Protein AF-A0A662Y9J7-F1 (afdb_monomer_lite)

Radius of gyration: 30.82 Å; chains: 1; bounding box: 58×42×93 Å

pLDDT: mean 72.92, std 18.48, range [28.17, 97.44]

Sequence (222 aa):
MEGANFTPQQKAELLNRVRQQALQELTQNLQEKCFDKCLTRPNGKLDGKQQNCLALCINRYIDTMKVVSEAMVQRGPQVRRLNGVDLALYQQIHRRVKQNKQEILEKMAEPPITEQQVVATYKSLRAEVRQMSEKISELELETTEHDRVIQTLSELPKDRKAFRMVGGVLVERTVQEVLPAVTSNRDGIAQVLAQLNESIKQKEASADAWQQPFLHFATSSE

Structure (mmCIF, N/CA/C/O backbone):
data_AF-A0A662Y9J7-F1
#
_entry.id   AF-A0A662Y9J7-F1
#
loop_
_atom_site.group_PDB
_atom_site.id
_atom_site.type_symbol
_atom_site.label_atom_id
_atom_site.label_alt_id
_atom_site.label_comp_id
_atom_site.label_asym_id
_atom_site.label_entity_id
_atom_site.label_seq_id
_atom_site.pdbx_PDB_ins_code
_atom_site.Cartn_x
_atom_site.Cartn_y
_atom_site.Cartn_z
_atom_site.occupancy
_atom_site.B_iso_or_equiv
_atom_site.auth_seq_id
_atom_site.auth_comp_id
_atom_site.auth_asym_id
_atom_site.auth_atom_id
_atom_site.pdbx_PDB_model_num
ATOM 1 N N . MET A 1 1 ? -3.479 10.515 -52.099 1.00 35.72 1 MET A N 1
ATOM 2 C CA . MET A 1 1 ? -3.649 9.889 -50.773 1.00 35.72 1 MET A CA 1
ATOM 3 C C . MET A 1 1 ? -3.121 10.881 -49.754 1.00 35.72 1 MET A C 1
ATOM 5 O O . MET A 1 1 ? -1.918 11.108 -49.714 1.00 35.72 1 MET A O 1
ATOM 9 N N . GLU A 1 2 ? -4.030 11.580 -49.078 1.00 34.34 2 GLU A N 1
ATOM 10 C CA . GLU A 1 2 ? -3.725 12.653 -48.126 1.00 34.34 2 GLU A CA 1
ATOM 11 C C . GLU A 1 2 ? -2.938 12.114 -46.927 1.00 34.34 2 GLU A C 1
ATOM 13 O O . GLU A 1 2 ? -3.285 11.091 -46.339 1.00 34.34 2 GLU A O 1
ATOM 18 N N . GLY A 1 3 ? -1.833 12.786 -46.600 1.00 38.62 3 GLY A N 1
ATOM 19 C CA . GLY A 1 3 ? -0.996 12.448 -45.458 1.00 38.62 3 GLY A CA 1
ATOM 20 C C . GLY A 1 3 ? -1.744 12.728 -44.160 1.00 38.62 3 GLY A C 1
ATOM 21 O O . GLY A 1 3 ? -2.120 13.869 -43.900 1.00 38.62 3 GLY A O 1
ATOM 22 N N . ALA A 1 4 ? -1.945 11.689 -43.350 1.00 40.38 4 ALA A N 1
ATOM 23 C CA . ALA A 1 4 ? -2.534 11.808 -42.024 1.00 40.38 4 ALA A CA 1
ATOM 24 C C . ALA A 1 4 ? -1.694 12.770 -41.168 1.00 40.38 4 ALA A C 1
ATOM 26 O O . ALA A 1 4 ? -0.589 12.450 -40.724 1.00 40.38 4 ALA A O 1
ATOM 27 N N . ASN A 1 5 ? -2.208 13.981 -40.969 1.00 49.31 5 ASN A N 1
ATOM 28 C CA . ASN A 1 5 ? -1.564 15.003 -40.164 1.00 49.31 5 ASN A CA 1
ATOM 29 C C . ASN A 1 5 ? -2.059 14.833 -38.724 1.00 49.31 5 ASN A C 1
ATOM 31 O O . ASN A 1 5 ? -3.109 15.349 -38.352 1.00 49.31 5 ASN A O 1
ATOM 35 N N . PHE A 1 6 ? -1.339 14.032 -37.934 1.00 50.09 6 PHE A N 1
ATOM 36 C CA . PHE A 1 6 ? -1.662 13.833 -36.520 1.00 50.09 6 PHE A CA 1
ATOM 37 C C . PHE A 1 6 ? -1.673 15.173 -35.778 1.00 50.09 6 PHE A C 1
ATOM 39 O O . PHE A 1 6 ? -0.778 16.009 -35.971 1.00 50.09 6 PHE A O 1
ATOM 46 N N . THR A 1 7 ? -2.661 15.361 -34.903 1.00 69.69 7 THR A N 1
ATOM 47 C CA . THR A 1 7 ? -2.725 16.552 -34.050 1.00 69.69 7 THR A CA 1
ATOM 48 C C . THR A 1 7 ? -1.521 16.571 -33.097 1.00 69.69 7 THR A C 1
ATOM 50 O O . THR A 1 7 ? -0.960 15.514 -32.785 1.00 69.69 7 THR A O 1
ATOM 53 N N . PRO A 1 8 ? -1.099 17.747 -32.599 1.00 63.31 8 PRO A N 1
ATOM 54 C CA . PRO A 1 8 ? 0.004 17.841 -31.640 1.00 63.31 8 PRO A CA 1
ATOM 55 C C . PRO A 1 8 ? -0.178 16.934 -30.409 1.00 63.31 8 PRO A C 1
ATOM 57 O O . PRO A 1 8 ? 0.789 16.348 -29.933 1.00 63.31 8 PRO A O 1
ATOM 60 N N . GLN A 1 9 ? -1.421 16.745 -29.950 1.00 69.69 9 GLN A N 1
ATOM 61 C CA . GLN A 1 9 ? -1.755 15.845 -28.841 1.00 69.69 9 GLN A CA 1
ATOM 62 C C . GLN A 1 9 ? -1.614 14.361 -29.208 1.00 69.69 9 GLN A C 1
ATOM 64 O O . GLN A 1 9 ? -1.003 13.610 -28.455 1.00 69.69 9 GLN A O 1
ATOM 69 N N . GLN A 1 10 ? -2.097 13.938 -30.382 1.00 61.34 10 GLN A N 1
ATOM 70 C CA . GLN A 1 10 ? -1.947 12.549 -30.841 1.00 61.34 10 GLN A CA 1
ATOM 71 C C . GLN A 1 10 ? -0.480 12.179 -31.081 1.00 61.34 10 GLN A C 1
ATOM 73 O O . GLN A 1 10 ? -0.065 11.059 -30.790 1.00 61.34 10 GLN A O 1
ATOM 78 N N . LYS A 1 11 ? 0.325 13.131 -31.573 1.00 56.34 11 LYS A N 1
ATOM 79 C CA . LYS A 1 11 ? 1.778 12.959 -31.706 1.00 56.34 11 LYS A CA 1
ATOM 80 C C . LYS A 1 11 ? 2.440 12.782 -30.343 1.00 56.34 11 LYS A C 1
ATOM 82 O O . LYS A 1 11 ? 3.261 11.884 -30.205 1.00 56.34 11 LYS A O 1
ATOM 87 N N . ALA A 1 12 ? 2.067 13.590 -29.349 1.00 62.88 12 ALA A N 1
ATOM 88 C CA . ALA A 1 12 ? 2.611 13.488 -27.996 1.00 62.88 12 ALA A CA 1
ATOM 89 C C . ALA A 1 12 ? 2.258 12.149 -27.324 1.00 62.88 12 ALA A C 1
ATOM 91 O O . ALA A 1 12 ? 3.122 11.516 -26.723 1.00 62.88 12 ALA A O 1
ATOM 92 N N . GLU A 1 13 ? 1.019 11.676 -27.472 1.00 68.00 13 GLU A N 1
ATOM 93 C CA . GLU A 1 13 ? 0.598 10.384 -26.921 1.00 68.00 13 GLU A CA 1
ATOM 94 C C . GLU A 1 13 ? 1.296 9.205 -27.615 1.00 68.00 13 GLU A C 1
ATOM 96 O O . GLU A 1 13 ? 1.774 8.282 -26.953 1.00 68.00 13 GLU A O 1
ATOM 101 N N . LEU A 1 14 ? 1.418 9.252 -28.945 1.00 58.59 14 LEU A N 1
ATOM 102 C CA . LEU A 1 14 ? 2.132 8.233 -29.708 1.00 58.59 14 LEU A CA 1
ATOM 103 C C . LEU A 1 14 ? 3.625 8.217 -29.358 1.00 58.59 14 LEU A C 1
ATOM 105 O O . LEU A 1 14 ? 4.184 7.146 -29.136 1.00 58.59 14 LEU A O 1
ATOM 109 N N . LEU A 1 15 ? 4.259 9.387 -29.254 1.00 56.53 15 LEU A N 1
ATOM 110 C CA . LEU A 1 15 ? 5.651 9.516 -28.820 1.00 56.53 15 LEU A CA 1
ATOM 111 C C . LEU A 1 15 ? 5.851 8.912 -27.431 1.00 56.53 15 LEU A C 1
ATOM 113 O O . LEU A 1 15 ? 6.762 8.107 -27.258 1.00 56.53 15 LEU A O 1
ATOM 117 N N . ASN A 1 16 ? 4.960 9.209 -26.482 1.00 69.12 16 ASN A N 1
ATOM 118 C CA . ASN A 1 16 ? 4.997 8.608 -25.151 1.00 69.12 16 ASN A CA 1
ATOM 119 C C . ASN A 1 16 ? 4.831 7.085 -25.200 1.00 69.12 16 ASN A C 1
ATOM 121 O O . ASN A 1 16 ? 5.592 6.373 -24.551 1.00 69.12 16 ASN A O 1
ATOM 125 N N . ARG A 1 17 ? 3.898 6.566 -26.008 1.00 66.06 17 ARG A N 1
ATOM 126 C CA . ARG A 1 17 ? 3.675 5.121 -26.144 1.00 66.06 17 ARG A CA 1
ATOM 127 C C . ARG A 1 17 ? 4.895 4.407 -26.718 1.00 66.06 17 ARG A C 1
ATOM 129 O O . ARG A 1 17 ? 5.299 3.372 -26.192 1.00 66.06 17 ARG A O 1
ATOM 136 N N . VAL A 1 18 ? 5.507 4.952 -27.769 1.00 56.62 18 VAL A N 1
ATOM 137 C CA . VAL A 1 18 ? 6.673 4.300 -28.374 1.00 56.62 18 VAL A CA 1
ATOM 138 C C . VAL A 1 18 ? 7.941 4.506 -27.536 1.00 56.62 18 VAL A C 1
ATOM 140 O O . VAL A 1 18 ? 8.778 3.609 -27.478 1.00 56.62 18 VAL A O 1
ATOM 143 N N . ARG A 1 19 ? 8.076 5.631 -26.825 1.00 58.38 19 ARG A N 1
ATOM 144 C CA . ARG A 1 19 ? 9.106 5.818 -25.789 1.00 58.38 19 ARG A CA 1
ATOM 145 C C . ARG A 1 19 ? 8.982 4.756 -24.700 1.00 58.38 19 ARG A C 1
ATOM 147 O O . ARG A 1 19 ? 9.974 4.139 -24.329 1.00 58.38 19 ARG A O 1
ATOM 154 N N . GLN A 1 20 ? 7.765 4.517 -24.218 1.00 65.31 20 GLN A N 1
ATOM 155 C CA . GLN A 1 20 ? 7.495 3.523 -23.185 1.00 65.31 20 GLN A CA 1
ATOM 156 C C . GLN A 1 20 ? 7.814 2.101 -23.669 1.00 65.31 20 GLN A C 1
ATOM 158 O O . GLN A 1 20 ? 8.424 1.337 -22.927 1.00 65.31 20 GLN A O 1
ATOM 163 N N . GLN A 1 21 ? 7.501 1.777 -24.928 1.00 63.59 21 GLN A N 1
ATOM 164 C CA . GLN A 1 21 ? 7.896 0.508 -25.553 1.00 63.59 21 GLN A CA 1
ATOM 165 C C . GLN A 1 21 ? 9.420 0.358 -25.685 1.00 63.59 21 GLN A C 1
ATOM 167 O O . GLN A 1 21 ? 9.960 -0.689 -25.346 1.00 63.59 21 GLN A O 1
ATOM 172 N N . ALA A 1 22 ? 10.130 1.401 -26.128 1.00 60.25 22 ALA A N 1
ATOM 173 C CA . ALA A 1 22 ? 11.587 1.363 -26.273 1.00 60.25 22 ALA A CA 1
ATOM 174 C C . ALA A 1 22 ? 12.301 1.222 -24.919 1.00 60.25 22 ALA A C 1
ATOM 176 O O . ALA A 1 22 ? 13.270 0.474 -24.798 1.00 60.25 22 ALA A O 1
ATOM 177 N N . LEU A 1 23 ? 11.799 1.907 -23.887 1.00 56.03 23 LEU A N 1
ATOM 178 C CA . LEU A 1 23 ? 12.311 1.772 -22.527 1.00 56.03 23 LEU A CA 1
ATOM 179 C C . LEU A 1 23 ? 12.073 0.354 -21.995 1.00 56.03 23 LEU A C 1
ATOM 181 O O . LEU A 1 23 ? 12.975 -0.229 -21.405 1.00 56.03 23 LEU A O 1
ATOM 185 N N . GLN A 1 24 ? 10.903 -0.226 -22.272 1.00 66.12 24 GLN A N 1
ATOM 186 C CA . GLN A 1 24 ? 10.576 -1.601 -21.901 1.00 66.12 24 GLN A CA 1
ATOM 187 C C . GLN A 1 24 ? 11.524 -2.623 -22.559 1.00 66.12 24 GLN A C 1
ATOM 189 O O . GLN A 1 24 ? 12.017 -3.523 -21.881 1.00 66.12 24 GLN A O 1
ATOM 194 N N . GLU A 1 25 ? 11.840 -2.458 -23.845 1.00 68.25 25 GLU A N 1
ATOM 195 C CA . GLU A 1 25 ? 12.756 -3.340 -24.585 1.00 68.25 25 GLU A CA 1
ATOM 196 C C . GLU A 1 25 ? 14.223 -3.173 -24.145 1.00 68.25 25 GLU A C 1
ATOM 198 O O . GLU A 1 25 ? 14.966 -4.151 -24.017 1.00 68.25 25 GLU A O 1
ATOM 203 N N . LEU A 1 26 ? 14.652 -1.941 -23.846 1.00 65.19 26 LEU A N 1
ATOM 204 C CA . LEU A 1 26 ? 15.976 -1.669 -23.280 1.00 65.19 26 LEU A CA 1
ATOM 205 C C . LEU A 1 26 ? 16.126 -2.315 -21.899 1.00 65.19 26 LEU A C 1
ATOM 207 O O . LEU A 1 26 ? 17.138 -2.958 -21.620 1.00 65.19 26 LEU A O 1
ATOM 211 N N . THR A 1 27 ? 15.110 -2.169 -21.050 1.00 63.09 27 THR A N 1
ATOM 212 C CA . THR A 1 27 ? 15.055 -2.792 -19.729 1.00 63.09 27 THR A CA 1
ATOM 213 C C . THR A 1 27 ? 15.183 -4.311 -19.839 1.00 63.09 27 THR A C 1
ATOM 215 O O . THR A 1 27 ? 16.015 -4.888 -19.141 1.00 63.09 27 THR A O 1
ATOM 218 N N . GLN A 1 28 ? 14.470 -4.937 -20.780 1.00 66.38 28 GLN A N 1
ATOM 219 C CA . GLN A 1 28 ? 14.547 -6.380 -21.018 1.00 66.38 28 GLN A CA 1
ATOM 220 C C . GLN A 1 28 ? 15.951 -6.837 -21.460 1.00 66.38 28 GLN A C 1
ATOM 222 O O . GLN A 1 28 ? 16.474 -7.827 -20.951 1.00 66.38 28 GLN A O 1
ATOM 227 N N . ASN A 1 29 ? 16.607 -6.092 -22.353 1.00 63.94 29 ASN A N 1
ATOM 228 C CA . ASN A 1 29 ? 17.952 -6.433 -22.827 1.00 63.94 29 ASN A CA 1
ATOM 229 C C . ASN A 1 29 ? 19.047 -6.235 -21.765 1.00 63.94 29 ASN A C 1
ATOM 231 O O . ASN A 1 29 ? 20.011 -7.003 -21.693 1.00 63.94 29 ASN A O 1
ATOM 235 N N . LEU A 1 30 ? 18.925 -5.181 -20.954 1.00 66.56 30 LEU A N 1
ATOM 236 C CA . LEU A 1 30 ? 19.827 -4.930 -19.832 1.00 66.56 30 LEU A CA 1
ATOM 237 C C . LEU A 1 30 ? 19.680 -6.015 -18.769 1.00 66.56 30 LEU A C 1
ATOM 239 O O . LEU A 1 30 ? 20.677 -6.464 -18.205 1.00 66.56 30 LEU A O 1
ATOM 243 N N . GLN A 1 31 ? 18.454 -6.476 -18.541 1.00 63.06 31 GLN A N 1
ATOM 244 C CA . GLN A 1 31 ? 18.185 -7.613 -17.671 1.00 63.06 31 GLN A CA 1
ATOM 245 C C . GLN A 1 31 ? 18.862 -8.872 -18.203 1.00 63.06 31 GLN A C 1
ATOM 247 O O . GLN A 1 31 ? 19.647 -9.471 -17.474 1.00 63.06 31 GLN A O 1
ATOM 252 N N . GLU A 1 32 ? 18.702 -9.190 -19.488 1.00 60.00 32 GLU A N 1
ATOM 253 C CA . GLU A 1 32 ? 19.328 -10.376 -20.079 1.00 60.00 32 GLU A CA 1
ATOM 254 C C . GLU A 1 32 ? 20.852 -10.376 -19.991 1.00 60.00 32 GLU A C 1
ATOM 256 O O . GLU A 1 32 ? 21.469 -11.377 -19.631 1.00 60.00 32 GLU A O 1
ATOM 261 N N . LYS A 1 33 ? 21.491 -9.255 -20.322 1.00 67.06 33 LYS A N 1
ATOM 262 C CA . LYS A 1 33 ? 22.946 -9.256 -20.507 1.00 67.06 33 LYS A CA 1
ATOM 263 C C . LYS A 1 33 ? 23.731 -8.857 -19.271 1.00 67.06 33 LYS A C 1
ATOM 265 O O . LYS A 1 33 ? 24.923 -9.178 -19.209 1.00 67.06 33 LYS A O 1
ATOM 270 N N . CYS A 1 34 ? 23.110 -8.148 -18.328 1.00 68.00 34 CYS A N 1
ATOM 271 C CA . CYS A 1 34 ? 23.801 -7.624 -17.156 1.00 68.00 34 CYS A CA 1
ATOM 272 C C . CYS A 1 34 ? 23.437 -8.304 -15.853 1.00 68.00 34 CYS A C 1
ATOM 274 O O . CYS A 1 34 ? 24.313 -8.419 -14.999 1.00 68.00 34 CYS A O 1
ATOM 276 N N . PHE A 1 35 ? 22.212 -8.798 -15.694 1.00 72.50 35 PHE A N 1
ATOM 277 C CA . PHE A 1 35 ? 21.829 -9.418 -14.432 1.00 72.50 35 PHE A CA 1
ATOM 278 C C . PHE A 1 35 ? 22.461 -10.799 -14.282 1.00 72.50 35 PHE A C 1
ATOM 280 O O . PHE A 1 35 ? 23.083 -11.042 -13.253 1.00 72.50 35 PHE A O 1
ATOM 287 N N . ASP A 1 36 ? 22.455 -11.621 -15.333 1.00 65.12 36 ASP A N 1
ATOM 288 C CA . ASP A 1 36 ? 23.146 -12.922 -15.354 1.00 65.12 36 ASP A CA 1
ATOM 289 C C . ASP A 1 36 ? 24.644 -12.799 -15.007 1.00 65.12 36 ASP A C 1
ATOM 291 O O . ASP A 1 36 ? 25.203 -13.535 -14.197 1.00 65.12 36 ASP A O 1
ATOM 295 N N . LYS A 1 37 ? 25.302 -11.767 -15.546 1.00 71.81 37 LYS A N 1
ATOM 296 C CA . LYS A 1 37 ? 26.739 -11.546 -15.322 1.00 71.81 37 LYS A CA 1
ATOM 297 C C . LYS A 1 37 ? 27.077 -11.021 -13.932 1.00 71.81 37 LYS A C 1
ATOM 299 O O . LYS A 1 37 ? 28.214 -11.188 -13.493 1.00 71.81 37 LYS A O 1
ATOM 304 N N . CYS A 1 38 ? 26.144 -10.337 -13.276 1.00 73.44 38 CYS A N 1
ATOM 305 C CA . CYS A 1 38 ? 26.432 -9.570 -12.066 1.00 73.44 38 CYS A CA 1
ATOM 306 C C . CYS A 1 38 ? 25.756 -10.101 -10.805 1.00 73.44 38 CYS A C 1
ATOM 308 O O . CYS A 1 38 ? 26.237 -9.820 -9.705 1.00 73.44 38 CYS A O 1
ATOM 310 N N . LEU A 1 39 ? 24.681 -10.878 -10.934 1.00 72.25 39 LEU A N 1
ATOM 311 C CA . LEU A 1 39 ? 23.923 -11.432 -9.817 1.00 72.25 39 LEU A CA 1
ATOM 312 C C . LEU A 1 39 ? 24.150 -12.936 -9.712 1.00 72.25 39 LEU A C 1
ATOM 314 O O . LEU A 1 39 ? 23.317 -13.747 -10.084 1.00 72.25 39 LEU A O 1
ATOM 318 N N . THR A 1 40 ? 25.290 -13.305 -9.132 1.00 65.44 40 THR A N 1
ATOM 319 C CA . THR A 1 40 ? 25.689 -14.707 -8.935 1.00 65.44 40 THR A CA 1
ATOM 320 C C . THR A 1 40 ? 25.023 -15.392 -7.733 1.00 65.44 40 THR A C 1
ATOM 322 O O . THR A 1 40 ? 25.247 -16.581 -7.519 1.00 65.44 40 THR A O 1
ATOM 325 N N . ARG A 1 41 ? 24.246 -14.667 -6.905 1.00 58.28 41 ARG A N 1
ATOM 326 C CA . ARG A 1 41 ? 23.548 -15.205 -5.717 1.00 58.28 41 ARG A CA 1
ATOM 327 C C . ARG A 1 41 ? 22.199 -14.503 -5.477 1.00 58.28 41 ARG A C 1
ATOM 329 O O . ARG A 1 41 ? 22.198 -13.273 -5.389 1.00 58.28 41 ARG A O 1
ATOM 336 N N . PRO A 1 42 ? 21.091 -15.241 -5.264 1.00 54.84 42 PRO A N 1
ATOM 337 C CA . PRO A 1 42 ? 19.734 -14.698 -5.152 1.00 54.84 42 PRO A CA 1
ATOM 338 C C . PRO A 1 42 ? 19.342 -14.335 -3.708 1.00 54.84 42 PRO A C 1
ATOM 340 O O . PRO A 1 42 ? 18.202 -14.528 -3.294 1.00 54.84 42 PRO A O 1
ATOM 343 N N . ASN A 1 43 ? 20.268 -13.818 -2.894 1.00 52.56 43 ASN A N 1
ATOM 344 C CA . ASN A 1 43 ? 19.866 -13.278 -1.595 1.00 52.56 43 ASN A CA 1
ATOM 345 C C . ASN A 1 43 ? 19.135 -11.957 -1.848 1.00 52.56 43 ASN A C 1
ATOM 347 O O . ASN A 1 43 ? 19.665 -11.098 -2.544 1.00 52.56 43 ASN A O 1
ATOM 351 N N . GLY A 1 44 ? 17.932 -11.788 -1.288 1.00 56.09 44 GLY A N 1
ATOM 352 C CA . GLY A 1 44 ? 16.989 -10.687 -1.561 1.00 56.09 44 GLY A CA 1
ATOM 353 C C . GLY A 1 44 ? 17.466 -9.247 -1.285 1.00 56.09 44 GLY A C 1
ATOM 354 O O . GLY A 1 44 ? 16.642 -8.338 -1.191 1.00 56.09 44 GLY A O 1
ATOM 355 N N . LYS A 1 45 ? 18.775 -9.009 -1.146 1.00 56.22 45 LYS A N 1
ATOM 356 C CA . LYS A 1 45 ? 19.422 -7.696 -1.102 1.00 56.22 45 LYS A CA 1
ATOM 357 C C . LYS A 1 45 ? 20.647 -7.689 -2.018 1.00 56.22 45 LYS A C 1
ATOM 359 O O . LYS A 1 45 ? 21.569 -8.470 -1.816 1.00 56.22 45 LYS A O 1
ATOM 364 N N . LEU A 1 46 ? 20.667 -6.742 -2.955 1.00 60.66 46 LEU A N 1
ATOM 365 C CA . LEU A 1 46 ? 21.837 -6.424 -3.772 1.00 60.66 46 LEU A CA 1
ATOM 366 C C . LEU A 1 46 ? 22.971 -5.908 -2.880 1.00 60.66 46 LEU A C 1
ATOM 368 O O . LEU A 1 46 ? 22.838 -4.830 -2.290 1.00 60.66 46 LEU A O 1
ATOM 372 N N . ASP A 1 47 ? 24.073 -6.647 -2.792 1.00 68.25 47 ASP A N 1
ATOM 373 C CA . ASP A 1 47 ? 25.271 -6.187 -2.091 1.00 68.25 47 ASP A CA 1
ATOM 374 C C . ASP A 1 47 ? 26.052 -5.142 -2.914 1.00 68.25 47 ASP A C 1
ATOM 376 O O . ASP A 1 47 ? 25.804 -4.928 -4.103 1.00 68.25 47 ASP A O 1
ATOM 380 N N . GLY A 1 48 ? 27.007 -4.451 -2.286 1.00 68.75 48 GLY A N 1
ATOM 381 C CA . GLY A 1 48 ? 27.755 -3.377 -2.952 1.00 68.75 48 GLY A CA 1
ATOM 382 C C . GLY A 1 48 ? 28.564 -3.832 -4.177 1.00 68.75 48 GLY A C 1
ATOM 383 O O . GLY A 1 48 ? 28.785 -3.038 -5.091 1.00 68.75 48 GLY A O 1
ATOM 384 N N . LYS A 1 49 ? 28.979 -5.104 -4.245 1.00 75.12 49 LYS A N 1
ATOM 385 C CA . LYS A 1 49 ? 29.707 -5.649 -5.402 1.00 75.12 49 LYS A CA 1
ATOM 386 C C . LYS A 1 49 ? 28.751 -5.932 -6.559 1.00 75.12 49 LYS A C 1
ATOM 388 O O . LYS A 1 49 ? 29.081 -5.622 -7.702 1.00 75.12 49 LYS A O 1
ATOM 393 N N . GLN A 1 50 ? 27.563 -6.449 -6.257 1.00 71.25 50 GLN A N 1
ATOM 394 C CA . GLN A 1 50 ? 26.490 -6.677 -7.225 1.00 71.25 50 GLN A CA 1
ATOM 395 C C . GLN A 1 50 ? 25.981 -5.361 -7.828 1.00 71.25 50 GLN A C 1
ATOM 397 O O . GLN A 1 50 ? 25.866 -5.250 -9.048 1.00 71.25 50 GLN A O 1
ATOM 402 N N . GLN A 1 51 ? 25.764 -4.337 -6.994 1.00 69.69 51 GLN A N 1
ATOM 403 C CA . GLN A 1 51 ? 25.360 -2.999 -7.448 1.00 69.69 51 GLN A CA 1
ATOM 404 C C . GLN A 1 51 ? 26.397 -2.389 -8.401 1.00 69.69 51 GLN A C 1
ATOM 406 O O . GLN A 1 51 ? 26.042 -1.921 -9.480 1.00 69.69 51 GLN A O 1
ATOM 411 N N . ASN A 1 52 ? 27.683 -2.457 -8.044 1.00 69.31 52 ASN A N 1
ATOM 412 C CA . ASN A 1 52 ? 28.759 -1.908 -8.869 1.00 69.31 52 ASN A CA 1
ATOM 413 C C . ASN A 1 52 ? 28.970 -2.688 -10.182 1.00 69.31 52 ASN A C 1
ATOM 415 O O . ASN A 1 52 ? 29.283 -2.102 -11.215 1.00 69.31 52 ASN A O 1
ATOM 419 N N . CYS A 1 53 ? 28.786 -4.011 -10.174 1.00 71.69 53 CYS A N 1
ATOM 420 C CA . CYS A 1 53 ? 28.852 -4.802 -11.403 1.00 71.69 53 CYS A CA 1
ATOM 421 C C . CYS A 1 53 ? 27.712 -4.440 -12.360 1.00 71.69 53 CYS A C 1
ATOM 423 O O . CYS A 1 53 ? 27.965 -4.197 -13.543 1.00 71.69 53 CYS A O 1
ATOM 425 N N . LEU A 1 54 ? 26.473 -4.377 -11.852 1.00 71.56 54 LEU A N 1
ATOM 426 C CA . LEU A 1 54 ? 25.306 -4.002 -12.651 1.00 71.56 54 LEU A CA 1
ATOM 427 C C . LEU A 1 54 ? 25.507 -2.631 -13.288 1.00 71.56 54 LEU A C 1
ATOM 429 O O . LEU A 1 54 ? 25.291 -2.486 -14.489 1.00 71.56 54 LEU A O 1
ATOM 433 N N . ALA A 1 55 ? 26.009 -1.677 -12.507 1.00 62.25 55 ALA A N 1
ATOM 434 C CA . ALA A 1 55 ? 26.338 -0.346 -12.980 1.00 62.25 55 ALA A CA 1
ATOM 435 C C . ALA A 1 55 ? 27.290 -0.365 -14.186 1.00 62.25 55 ALA A C 1
ATOM 437 O O . ALA A 1 55 ? 26.991 0.113 -15.283 1.00 62.25 55 ALA A O 1
ATOM 438 N N . LEU A 1 56 ? 28.444 -1.012 -14.026 1.00 65.75 56 LEU A N 1
ATOM 439 C CA . LEU A 1 56 ? 29.452 -1.104 -15.082 1.00 65.75 56 LEU A CA 1
ATOM 440 C C . LEU A 1 56 ? 28.950 -1.871 -16.312 1.00 65.75 56 LEU A C 1
ATOM 442 O O . LEU A 1 56 ? 29.309 -1.535 -17.443 1.00 65.75 56 LEU A O 1
ATOM 446 N N . CYS A 1 57 ? 28.114 -2.889 -16.117 1.00 69.44 57 CYS A N 1
ATOM 447 C CA . CYS A 1 57 ? 27.555 -3.644 -17.226 1.00 69.44 57 CYS A CA 1
ATOM 448 C C . CYS A 1 57 ? 26.522 -2.840 -18.020 1.00 69.44 57 CYS A C 1
ATOM 450 O O . CYS A 1 57 ? 26.595 -2.837 -19.251 1.00 69.44 57 CYS A O 1
ATOM 452 N N . ILE A 1 58 ? 25.598 -2.150 -17.343 1.00 70.62 58 ILE A N 1
ATOM 453 C CA . ILE A 1 58 ? 24.563 -1.336 -17.991 1.00 70.62 58 ILE A CA 1
ATOM 454 C C . ILE A 1 58 ? 25.221 -0.245 -18.838 1.00 70.62 58 ILE A C 1
ATOM 456 O O . ILE A 1 58 ? 24.899 -0.111 -20.020 1.00 70.62 58 ILE A O 1
ATOM 460 N N . ASN A 1 59 ? 26.219 0.445 -18.278 1.00 59.50 59 ASN A N 1
ATOM 461 C CA . ASN A 1 59 ? 26.993 1.449 -19.007 1.00 59.50 59 ASN A CA 1
ATOM 462 C C . ASN A 1 59 ? 27.677 0.847 -20.249 1.00 59.50 59 ASN A C 1
ATOM 464 O O . ASN A 1 59 ? 27.494 1.340 -21.362 1.00 59.50 59 ASN A O 1
ATOM 468 N N . ARG A 1 60 ? 28.362 -0.298 -20.106 1.00 65.75 60 ARG A N 1
ATOM 469 C CA . ARG A 1 60 ? 29.029 -0.962 -21.240 1.00 65.75 60 ARG A CA 1
ATOM 470 C C . ARG A 1 60 ? 28.052 -1.462 -22.307 1.00 65.75 60 ARG A C 1
ATOM 472 O O . ARG A 1 60 ? 28.396 -1.483 -23.491 1.00 65.75 60 ARG A O 1
ATOM 479 N N . TYR A 1 61 ? 26.853 -1.886 -21.917 1.00 69.88 61 TYR A N 1
ATOM 480 C CA . TYR A 1 61 ? 25.818 -2.314 -22.853 1.00 69.88 61 TYR A CA 1
ATOM 481 C C . TYR A 1 61 ? 25.302 -1.138 -23.686 1.00 69.88 61 TYR A C 1
ATOM 483 O O . TYR A 1 61 ? 25.257 -1.241 -24.912 1.00 69.88 61 TYR A O 1
ATOM 491 N N . ILE A 1 62 ? 24.979 -0.014 -23.041 1.00 64.62 62 ILE A N 1
ATOM 492 C CA . ILE A 1 62 ? 24.515 1.202 -23.721 1.00 64.62 62 ILE A CA 1
ATOM 493 C C . ILE A 1 62 ? 25.589 1.710 -24.696 1.00 64.62 62 ILE A C 1
ATOM 495 O O . ILE A 1 62 ? 25.278 1.984 -25.858 1.00 64.62 62 ILE A O 1
ATOM 499 N N . ASP A 1 63 ? 26.857 1.732 -24.277 1.00 61.84 63 ASP A N 1
ATOM 500 C CA . ASP A 1 63 ? 27.981 2.123 -25.136 1.00 61.84 63 ASP A CA 1
ATOM 501 C C . ASP A 1 63 ? 28.146 1.187 -26.339 1.00 61.84 63 ASP A C 1
ATOM 503 O O . ASP A 1 63 ? 28.342 1.631 -27.473 1.00 61.84 63 ASP A O 1
ATOM 507 N N . THR A 1 64 ? 28.011 -0.122 -26.121 1.00 65.69 64 THR A N 1
ATOM 508 C CA . THR A 1 64 ? 28.096 -1.108 -27.205 1.00 65.69 64 THR A CA 1
ATOM 509 C C . THR A 1 64 ? 26.942 -0.939 -28.189 1.00 65.69 64 THR A C 1
ATOM 511 O O . THR A 1 64 ? 27.161 -0.952 -29.399 1.00 65.69 64 THR A O 1
ATOM 514 N N . MET A 1 65 ? 25.719 -0.730 -27.698 1.00 62.97 65 MET A N 1
ATOM 515 C CA . MET A 1 65 ? 24.546 -0.492 -28.543 1.00 62.97 65 MET A CA 1
ATOM 516 C C . MET A 1 65 ? 24.687 0.787 -29.366 1.00 62.97 65 MET A C 1
ATOM 518 O O . MET A 1 65 ? 24.320 0.798 -30.541 1.00 62.97 65 MET A O 1
ATOM 522 N N . LYS A 1 66 ? 25.284 1.836 -28.794 1.00 62.50 66 LYS A N 1
ATOM 523 C CA . LYS A 1 66 ? 25.620 3.065 -29.516 1.00 62.50 66 LYS A CA 1
ATOM 524 C C . LYS A 1 66 ? 26.595 2.791 -30.665 1.00 62.50 66 LYS A C 1
ATOM 526 O O . LYS A 1 66 ? 26.289 3.128 -31.807 1.00 62.50 66 LYS A O 1
ATOM 531 N N . VAL A 1 67 ? 27.708 2.108 -30.394 1.00 69.75 67 VAL A N 1
ATOM 532 C CA . VAL A 1 67 ? 28.723 1.779 -31.412 1.00 69.75 67 VAL A CA 1
ATOM 533 C C . VAL A 1 67 ? 28.155 0.867 -32.506 1.00 69.75 67 VAL A C 1
ATOM 535 O O . VAL A 1 67 ? 28.395 1.090 -33.693 1.00 69.75 67 VAL A O 1
ATOM 538 N N . VAL A 1 68 ? 27.367 -0.147 -32.137 1.00 64.50 68 VAL A N 1
ATOM 539 C CA . VAL A 1 68 ? 26.716 -1.051 -33.099 1.00 64.50 68 VAL A CA 1
ATOM 540 C C . VAL A 1 68 ? 25.701 -0.291 -33.951 1.00 64.50 68 VAL A C 1
ATOM 542 O O . VAL A 1 68 ? 25.706 -0.448 -35.172 1.00 64.50 68 VAL A O 1
ATOM 545 N N . SER A 1 69 ? 24.881 0.570 -33.346 1.00 58.78 69 SER A N 1
ATOM 546 C CA . SER A 1 69 ? 23.920 1.414 -34.063 1.00 58.78 69 SER A CA 1
ATOM 547 C C . SER A 1 69 ? 24.624 2.330 -35.072 1.00 58.78 69 SER A C 1
ATOM 549 O O . SER A 1 69 ? 24.244 2.382 -36.244 1.00 58.78 69 SER A O 1
ATOM 551 N N . GLU A 1 70 ? 25.722 2.975 -34.672 1.00 62.66 70 GLU A N 1
ATOM 552 C CA . GLU A 1 70 ? 26.559 3.791 -35.558 1.00 62.66 70 GLU A CA 1
ATOM 553 C C . GLU A 1 70 ? 27.164 2.961 -36.709 1.00 62.66 70 GLU A C 1
ATOM 555 O O . GLU A 1 70 ? 27.091 3.366 -37.874 1.00 62.66 70 GLU A O 1
ATOM 560 N N . ALA A 1 71 ? 27.677 1.761 -36.426 1.00 62.94 71 ALA A N 1
ATOM 561 C CA . ALA A 1 71 ? 28.265 0.872 -37.428 1.00 62.94 71 ALA A CA 1
ATOM 562 C C . ALA A 1 71 ? 27.230 0.298 -38.418 1.00 62.94 71 ALA A C 1
ATOM 564 O O . ALA A 1 71 ? 27.508 0.187 -39.617 1.00 62.94 71 ALA A O 1
ATOM 565 N N . MET A 1 72 ? 26.023 -0.048 -37.957 1.00 58.28 72 MET A N 1
ATOM 566 C CA . MET A 1 72 ? 24.934 -0.540 -38.815 1.00 58.28 72 MET A CA 1
ATOM 567 C C . MET A 1 72 ? 24.485 0.527 -39.816 1.00 58.28 72 MET A C 1
ATOM 569 O O . MET A 1 72 ? 24.235 0.234 -40.986 1.00 58.28 72 MET A O 1
ATOM 573 N N . VAL A 1 73 ? 24.456 1.785 -39.381 1.00 63.50 73 VAL A N 1
ATOM 574 C CA . VAL A 1 73 ? 24.143 2.936 -40.233 1.00 63.50 73 VAL A CA 1
ATOM 575 C C . VAL A 1 73 ? 25.217 3.142 -41.291 1.00 63.50 73 VAL A C 1
ATOM 577 O O . VAL A 1 73 ? 24.893 3.375 -42.456 1.00 63.50 73 VAL A O 1
ATOM 580 N N . GLN A 1 74 ? 26.486 3.060 -40.893 1.00 63.97 74 GLN A N 1
ATOM 581 C CA . GLN A 1 74 ? 27.620 3.254 -41.795 1.00 63.97 74 GLN A CA 1
ATOM 582 C C . GLN A 1 74 ? 27.762 2.121 -42.827 1.00 63.97 74 GLN A C 1
ATOM 584 O O . GLN A 1 74 ? 28.249 2.370 -43.926 1.00 63.97 74 GLN A O 1
ATOM 589 N N . ARG A 1 75 ? 27.290 0.900 -42.525 1.00 58.88 75 ARG A N 1
ATOM 590 C CA . ARG A 1 75 ? 27.307 -0.265 -43.438 1.00 58.88 75 ARG A CA 1
ATOM 591 C C . ARG A 1 75 ? 26.170 -0.295 -44.469 1.00 58.88 75 ARG A C 1
ATOM 593 O O . ARG A 1 75 ? 26.298 -0.966 -45.494 1.00 58.88 75 ARG A O 1
ATOM 600 N N . GLY A 1 76 ? 25.079 0.443 -44.249 1.00 56.75 76 GLY A N 1
ATOM 601 C CA . GLY A 1 76 ? 23.923 0.505 -45.160 1.00 56.75 76 GLY A CA 1
ATOM 602 C C . GLY A 1 76 ? 24.236 0.843 -46.637 1.00 56.75 76 GLY A C 1
ATOM 603 O O . GLY A 1 76 ? 23.650 0.226 -47.530 1.00 56.75 76 GLY A O 1
ATOM 604 N N . PRO A 1 77 ? 25.176 1.759 -46.946 1.00 55.28 77 PRO A N 1
ATOM 605 C CA . PRO A 1 77 ? 25.599 2.056 -48.317 1.00 55.28 77 PRO A CA 1
ATOM 606 C C . PRO A 1 77 ? 26.362 0.916 -49.011 1.00 55.28 77 PRO A C 1
ATOM 608 O O . PRO A 1 77 ? 26.379 0.864 -50.238 1.00 55.28 77 PRO A O 1
ATOM 611 N N . GLN A 1 78 ? 26.990 0.004 -48.260 1.00 52.88 78 GLN A N 1
ATOM 612 C CA . GLN A 1 78 ? 27.889 -1.027 -48.7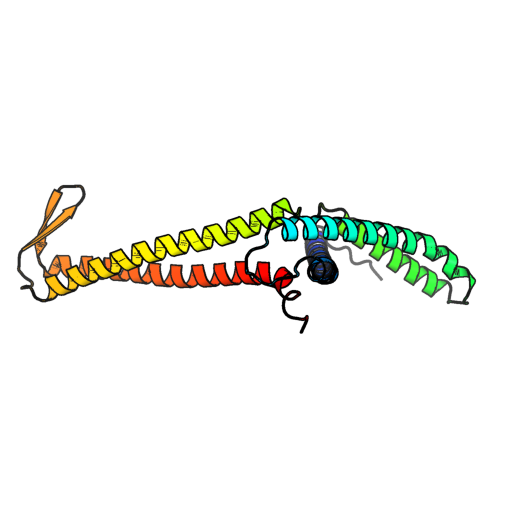96 1.00 52.88 78 GLN A CA 1
ATOM 613 C C . GLN A 1 78 ? 27.128 -2.279 -49.268 1.00 52.88 78 GLN A C 1
ATOM 615 O O . GLN A 1 78 ? 27.502 -2.892 -50.266 1.00 52.88 78 GLN A O 1
ATOM 620 N N . VAL A 1 79 ? 25.983 -2.576 -48.639 1.00 50.41 79 VAL A N 1
ATOM 621 C CA . VAL A 1 79 ? 25.047 -3.651 -49.035 1.00 50.41 79 VAL A CA 1
ATOM 622 C C . VAL A 1 79 ? 24.333 -3.345 -50.371 1.00 50.41 79 VAL A C 1
ATOM 624 O O . VAL A 1 79 ? 23.846 -4.258 -51.032 1.00 50.41 79 VAL A O 1
ATOM 627 N N . ARG A 1 80 ? 24.338 -2.082 -50.841 1.00 49.84 80 ARG A N 1
ATOM 628 C CA . ARG A 1 80 ? 23.732 -1.648 -52.124 1.00 49.84 80 ARG A CA 1
ATOM 629 C C . ARG A 1 80 ? 24.345 -2.270 -53.380 1.00 49.84 80 ARG A C 1
ATOM 631 O O . ARG A 1 80 ? 23.722 -2.195 -54.431 1.00 49.84 80 ARG A O 1
ATOM 638 N N . ARG A 1 81 ? 25.572 -2.799 -53.320 1.00 51.09 81 ARG A N 1
ATOM 639 C CA . ARG A 1 81 ? 26.308 -3.197 -54.534 1.00 51.09 81 ARG A CA 1
ATOM 640 C C . ARG A 1 81 ? 26.084 -4.639 -54.989 1.00 51.09 81 ARG A C 1
ATOM 642 O O . ARG A 1 81 ? 26.511 -4.952 -56.092 1.00 51.09 81 ARG A O 1
ATOM 649 N N . LEU A 1 82 ? 25.471 -5.509 -54.180 1.00 51.06 82 LEU A N 1
ATOM 650 C CA . LEU A 1 82 ? 25.554 -6.956 -54.428 1.00 51.06 82 LEU A CA 1
ATOM 651 C C . LEU A 1 82 ? 24.287 -7.644 -54.932 1.00 51.06 82 LEU A C 1
ATOM 653 O O . LEU A 1 82 ? 24.421 -8.734 -55.463 1.00 51.06 82 LEU A O 1
ATOM 657 N N . ASN A 1 83 ? 23.092 -7.056 -54.852 1.00 48.91 83 ASN A N 1
ATOM 658 C CA . ASN A 1 83 ? 21.891 -7.719 -55.371 1.00 48.91 83 ASN A CA 1
ATOM 659 C C . ASN A 1 83 ? 20.967 -6.704 -56.041 1.00 48.91 83 ASN A C 1
ATOM 661 O O . ASN A 1 83 ? 20.687 -5.654 -55.464 1.00 48.91 83 ASN A O 1
ATOM 665 N N . GLY A 1 84 ? 20.513 -7.017 -57.257 1.00 54.97 84 GLY A N 1
ATOM 666 C CA . GLY A 1 84 ? 19.540 -6.237 -58.024 1.00 54.97 84 GLY A CA 1
ATOM 667 C C . GLY A 1 84 ? 18.177 -6.207 -57.336 1.00 54.97 84 GLY A C 1
ATOM 668 O O . GLY A 1 84 ? 17.259 -6.918 -57.726 1.00 54.97 84 GLY A O 1
ATOM 669 N N . VAL A 1 85 ? 18.061 -5.406 -56.283 1.00 54.78 85 VAL A N 1
ATOM 670 C CA . VAL A 1 85 ? 16.798 -5.109 -55.611 1.00 54.78 85 VAL A CA 1
ATOM 671 C C . VAL A 1 85 ? 16.150 -3.950 -56.358 1.00 54.78 85 VAL A C 1
ATOM 673 O O . VAL A 1 85 ? 16.823 -2.956 -56.636 1.00 54.78 85 VAL A O 1
ATOM 676 N N . ASP A 1 86 ? 14.859 -4.080 -56.676 1.00 62.66 86 ASP A N 1
ATOM 677 C CA . ASP A 1 86 ? 14.035 -3.013 -57.251 1.00 62.66 86 ASP A CA 1
ATOM 678 C C . ASP A 1 86 ? 14.344 -1.678 -56.557 1.00 62.66 86 ASP A C 1
ATOM 680 O O . ASP A 1 86 ? 14.157 -1.518 -55.346 1.00 62.66 86 ASP A O 1
ATOM 684 N N . LEU A 1 87 ? 14.873 -0.731 -57.335 1.00 62.06 87 LEU A N 1
ATOM 685 C CA . LEU A 1 87 ? 15.368 0.550 -56.848 1.00 62.06 87 LEU A CA 1
ATOM 686 C C . LEU A 1 87 ? 14.272 1.323 -56.100 1.00 62.06 87 LEU A C 1
ATOM 688 O O . LEU A 1 87 ? 14.583 2.039 -55.147 1.00 62.06 87 LEU A O 1
ATOM 692 N N . ALA A 1 88 ? 13.001 1.148 -56.477 1.00 66.94 88 ALA A N 1
ATOM 693 C CA . ALA A 1 88 ? 11.868 1.785 -55.817 1.00 66.94 88 ALA A CA 1
ATOM 694 C C . ALA A 1 88 ? 11.597 1.175 -54.432 1.00 66.94 88 ALA A C 1
ATOM 696 O O . ALA A 1 88 ? 11.525 1.908 -53.439 1.00 66.94 88 ALA A O 1
ATOM 697 N N . LEU A 1 89 ? 11.539 -0.158 -54.336 1.00 68.38 89 LEU A N 1
ATOM 69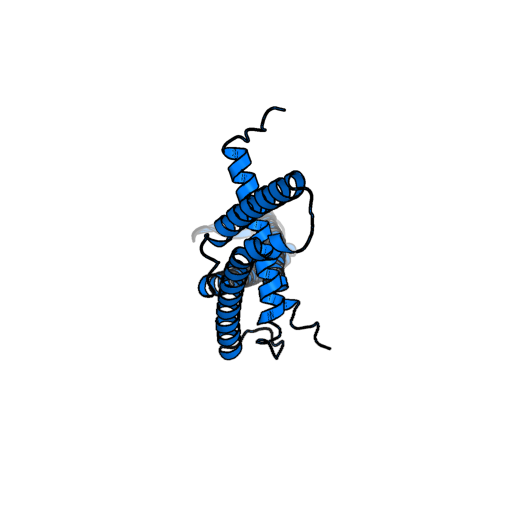8 C CA . LEU A 1 89 ? 11.392 -0.868 -53.063 1.00 68.38 89 LEU A CA 1
ATOM 699 C C . LEU A 1 89 ? 12.587 -0.598 -52.140 1.00 68.38 89 LEU A C 1
ATOM 701 O O . LEU A 1 89 ? 12.412 -0.324 -50.952 1.00 68.38 89 LEU A O 1
ATOM 705 N N . TYR A 1 90 ? 13.800 -0.582 -52.694 1.00 64.44 90 TYR A N 1
ATOM 706 C CA . TYR A 1 90 ? 15.014 -0.240 -51.964 1.00 64.44 90 TYR A CA 1
ATOM 707 C C . TYR A 1 90 ? 14.950 1.187 -51.402 1.00 64.44 90 TYR A C 1
ATOM 709 O O . TYR A 1 90 ? 15.227 1.409 -50.223 1.00 64.44 90 TYR A O 1
ATOM 717 N N . GLN A 1 91 ? 14.537 2.167 -52.210 1.00 72.44 91 GLN A N 1
ATOM 718 C CA . GLN A 1 91 ? 14.372 3.550 -51.760 1.00 72.44 91 GLN A CA 1
ATOM 719 C C . GLN A 1 91 ? 13.259 3.703 -50.713 1.00 72.44 91 GLN A C 1
ATOM 721 O O . GLN A 1 91 ? 13.389 4.539 -49.813 1.00 72.44 91 GLN A O 1
ATOM 726 N N . GLN A 1 92 ? 12.183 2.916 -50.799 1.00 75.56 92 GLN A N 1
ATOM 727 C CA . GLN A 1 92 ? 11.093 2.911 -49.822 1.00 75.56 92 GLN A CA 1
ATOM 728 C C . GLN A 1 92 ? 11.536 2.302 -48.484 1.00 75.56 92 GLN A C 1
ATOM 730 O O . GLN A 1 92 ? 11.330 2.915 -47.434 1.00 75.56 92 GLN A O 1
ATOM 735 N N . ILE A 1 93 ? 12.197 1.140 -48.513 1.00 67.75 93 ILE A N 1
ATOM 736 C CA . ILE A 1 93 ? 12.768 0.495 -47.323 1.00 67.75 93 ILE A CA 1
ATOM 737 C C . ILE A 1 93 ? 13.817 1.412 -46.696 1.00 67.75 93 ILE A C 1
ATOM 739 O O . ILE A 1 93 ? 13.775 1.652 -45.497 1.00 67.75 93 ILE A O 1
ATOM 743 N N . HIS A 1 94 ? 14.702 2.013 -47.492 1.00 68.81 94 HIS A N 1
ATOM 744 C CA . HIS A 1 94 ? 15.725 2.927 -46.989 1.00 68.81 94 HIS A CA 1
ATOM 745 C C . HIS A 1 94 ? 15.127 4.192 -46.354 1.00 68.81 94 HIS A C 1
ATOM 747 O O . HIS A 1 94 ? 15.661 4.691 -45.363 1.00 68.81 94 HIS A O 1
ATOM 753 N N . ARG A 1 95 ? 14.011 4.716 -46.882 1.00 75.56 95 ARG A N 1
ATOM 754 C CA . ARG A 1 95 ? 13.270 5.816 -46.242 1.00 75.56 95 ARG A CA 1
ATOM 755 C C . ARG A 1 95 ? 12.663 5.390 -44.905 1.00 75.56 95 ARG A C 1
ATOM 757 O O . ARG A 1 95 ? 12.891 6.093 -43.925 1.00 75.56 95 ARG A O 1
ATOM 764 N N . ARG A 1 96 ? 11.993 4.232 -44.840 1.00 75.69 96 ARG A N 1
ATOM 765 C CA . ARG A 1 96 ? 11.438 3.686 -43.583 1.00 75.69 96 ARG A CA 1
ATOM 766 C C . ARG A 1 96 ? 12.521 3.391 -42.556 1.00 75.69 96 ARG A C 1
ATOM 768 O O . ARG A 1 96 ? 12.378 3.785 -41.412 1.00 75.69 96 ARG A O 1
ATOM 775 N N . VAL A 1 97 ? 13.632 2.777 -42.952 1.00 70.94 97 VAL A N 1
ATOM 776 C CA . VAL A 1 97 ? 14.762 2.511 -42.050 1.00 70.94 97 VAL A CA 1
ATOM 777 C C . VAL A 1 97 ? 15.358 3.820 -41.531 1.00 70.94 97 VAL A C 1
ATOM 779 O O . VAL A 1 97 ? 15.654 3.919 -40.347 1.00 70.94 97 VAL A O 1
ATOM 782 N N . LYS A 1 98 ? 15.489 4.855 -42.373 1.00 73.94 98 LYS A N 1
ATOM 783 C CA . LYS A 1 98 ? 15.992 6.169 -41.944 1.00 73.94 98 LYS A CA 1
ATOM 784 C C . LYS A 1 98 ? 15.019 6.886 -40.996 1.00 73.94 98 LYS A C 1
ATOM 786 O O . LYS A 1 98 ? 15.483 7.511 -40.049 1.00 73.94 98 LYS A O 1
ATOM 791 N N . GLN A 1 99 ? 13.710 6.769 -41.224 1.00 71.81 99 GLN A N 1
ATOM 792 C CA . GLN A 1 99 ? 12.674 7.286 -40.322 1.00 71.81 99 GLN A CA 1
ATOM 793 C C . GLN A 1 99 ? 12.654 6.525 -38.992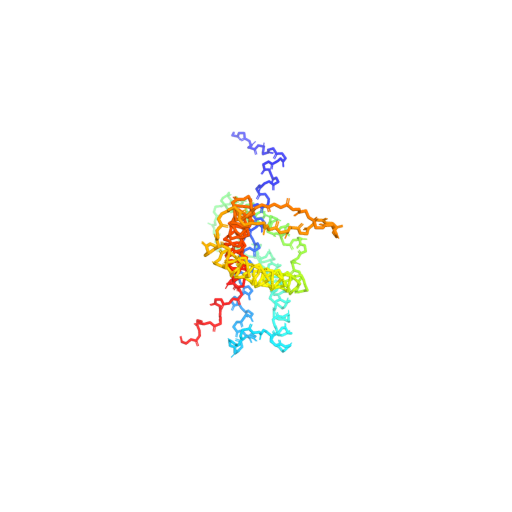 1.00 71.81 99 GLN A C 1
ATOM 795 O O . GLN A 1 99 ? 12.826 7.148 -37.952 1.00 71.81 99 GLN A O 1
ATOM 800 N N . ASN A 1 100 ? 12.593 5.191 -39.019 1.00 63.75 100 ASN A N 1
ATOM 801 C CA . ASN A 1 100 ? 12.658 4.349 -37.821 1.00 63.75 100 ASN A CA 1
ATOM 802 C C . ASN A 1 100 ? 13.930 4.626 -37.011 1.00 63.75 100 ASN A C 1
ATOM 804 O O . ASN A 1 100 ? 13.885 4.707 -35.791 1.00 63.75 100 ASN A O 1
ATOM 808 N N . LYS A 1 101 ? 15.071 4.819 -37.683 1.00 66.94 101 LYS A N 1
ATOM 809 C CA . LYS A 1 101 ? 16.331 5.189 -37.037 1.00 66.94 101 LYS A CA 1
ATOM 810 C C . LYS A 1 101 ? 16.239 6.549 -36.342 1.00 66.94 101 LYS A C 1
ATOM 812 O O . LYS A 1 101 ? 16.724 6.675 -35.225 1.00 66.94 101 LYS A O 1
ATOM 817 N N . GLN A 1 102 ? 15.661 7.555 -36.995 1.00 62.44 102 GLN A N 1
ATOM 818 C CA . GLN A 1 102 ? 15.498 8.882 -36.403 1.00 62.44 102 GLN A CA 1
ATOM 819 C C . GLN A 1 102 ? 14.588 8.822 -35.169 1.00 62.44 102 GLN A C 1
ATOM 821 O O . GLN A 1 102 ? 14.939 9.364 -34.129 1.00 62.44 102 GLN A O 1
ATOM 826 N N . GLU A 1 103 ? 13.493 8.066 -35.248 1.00 59.06 103 GLU A N 1
ATOM 827 C CA . GLU A 1 103 ? 12.582 7.852 -34.123 1.00 59.06 103 GLU A CA 1
ATOM 828 C C . GLU A 1 103 ? 13.225 7.072 -32.968 1.00 59.06 103 GLU A C 1
ATOM 830 O O . GLU A 1 103 ? 12.939 7.350 -31.807 1.00 59.06 103 GLU A O 1
ATOM 835 N N . ILE A 1 104 ? 14.076 6.084 -33.262 1.00 53.28 104 ILE A N 1
ATOM 836 C CA . ILE A 1 104 ? 14.834 5.340 -32.247 1.00 53.28 104 ILE A CA 1
ATOM 837 C C . ILE A 1 104 ? 15.880 6.253 -31.599 1.00 53.28 104 ILE A C 1
ATOM 839 O O . ILE A 1 104 ? 15.984 6.279 -30.379 1.00 53.28 104 ILE A O 1
ATOM 843 N N . LEU A 1 105 ? 16.614 7.043 -32.388 1.00 50.31 105 LEU A N 1
ATOM 844 C CA . LEU A 1 105 ? 17.606 7.984 -31.867 1.00 50.31 105 LEU A CA 1
ATOM 845 C C . LEU A 1 105 ? 16.975 9.075 -30.997 1.00 50.31 105 LEU A C 1
ATOM 847 O O . LEU A 1 105 ? 17.560 9.422 -29.981 1.00 50.31 105 LEU A O 1
ATOM 851 N N . GLU A 1 106 ? 15.788 9.574 -31.343 1.00 57.12 106 GLU A N 1
ATOM 852 C CA . GLU A 1 106 ? 15.047 10.537 -30.516 1.00 57.12 106 GLU A CA 1
ATOM 853 C C . GLU A 1 106 ? 14.545 9.913 -29.202 1.00 57.12 106 GLU A C 1
ATOM 855 O O . GLU A 1 106 ? 14.649 10.545 -28.155 1.00 57.12 106 GLU A O 1
ATOM 860 N N . LYS A 1 107 ? 14.107 8.646 -29.211 1.00 52.41 107 LYS A N 1
ATOM 861 C CA . LYS A 1 107 ? 13.715 7.900 -27.993 1.00 52.41 107 LYS A CA 1
ATOM 862 C C . LYS A 1 107 ? 14.901 7.522 -27.104 1.00 52.41 107 LYS A C 1
ATOM 864 O O . LYS A 1 107 ? 14.746 7.361 -25.901 1.00 52.41 107 LYS A O 1
ATOM 869 N N . MET A 1 108 ? 16.084 7.374 -27.695 1.00 44.06 108 MET A N 1
ATOM 870 C CA . MET A 1 108 ? 17.342 7.134 -26.983 1.00 44.06 108 MET A CA 1
ATOM 871 C C . MET A 1 108 ? 18.046 8.435 -26.559 1.00 44.06 108 MET A C 1
ATOM 873 O O . MET A 1 108 ? 19.001 8.375 -25.788 1.00 44.06 108 MET A O 1
ATOM 877 N N . ALA A 1 109 ? 17.612 9.596 -27.066 1.00 44.81 109 ALA A N 1
ATOM 878 C CA . ALA A 1 109 ? 18.164 10.913 -26.730 1.00 44.81 109 ALA A CA 1
ATOM 879 C C . ALA A 1 109 ? 17.606 11.481 -25.417 1.00 44.81 109 ALA A C 1
ATOM 881 O O . ALA A 1 109 ? 18.080 12.504 -24.923 1.00 44.81 109 ALA A O 1
ATOM 882 N N . GLU A 1 110 ? 16.605 10.825 -24.841 1.00 46.41 110 GLU A N 1
ATOM 883 C CA . GLU A 1 110 ? 16.121 11.148 -23.513 1.00 46.41 110 GLU A CA 1
ATOM 884 C C . GLU A 1 110 ? 17.040 10.542 -22.455 1.00 46.41 110 GLU A C 1
ATOM 886 O O . GLU A 1 110 ? 17.496 9.410 -22.625 1.00 46.41 110 GLU A O 1
ATOM 891 N N . PRO A 1 111 ? 17.323 11.269 -21.359 1.00 47.94 111 PRO A N 1
ATOM 892 C CA . PRO A 1 111 ? 18.256 10.784 -20.359 1.00 47.94 111 PRO A CA 1
ATOM 893 C C . PRO A 1 111 ? 17.751 9.439 -19.813 1.00 47.94 111 PRO A C 1
ATOM 895 O O . PRO A 1 111 ? 16.614 9.376 -19.328 1.00 47.94 111 PRO A O 1
ATOM 898 N N . PRO A 1 112 ? 18.550 8.359 -19.906 1.00 53.66 112 PRO A N 1
ATOM 899 C CA . PRO A 1 112 ? 18.181 7.086 -19.313 1.00 53.66 112 PRO A CA 1
ATOM 900 C C . PRO A 1 112 ? 18.004 7.283 -17.806 1.00 53.66 112 PRO A C 1
ATOM 902 O O . PRO A 1 112 ? 18.758 8.038 -17.185 1.00 53.66 112 PRO A O 1
ATOM 905 N N . ILE A 1 113 ? 17.005 6.612 -17.221 1.00 56.00 113 ILE A N 1
ATOM 906 C CA . ILE A 1 113 ? 16.850 6.551 -15.765 1.00 56.00 113 ILE A CA 1
ATOM 907 C C . ILE A 1 113 ? 18.196 6.121 -15.179 1.00 56.00 113 ILE A C 1
ATOM 909 O O . ILE A 1 113 ? 18.739 5.072 -15.534 1.00 56.00 113 ILE A O 1
ATOM 913 N N . THR A 1 114 ? 18.762 6.971 -14.327 1.00 58.66 114 THR A N 1
ATOM 914 C CA . THR A 1 114 ? 20.100 6.738 -13.787 1.00 58.66 114 THR A CA 1
ATOM 915 C C . THR A 1 114 ? 20.050 5.630 -12.744 1.00 58.66 114 THR A C 1
ATOM 917 O O . THR A 1 114 ? 19.037 5.428 -12.075 1.00 58.66 114 THR A O 1
ATOM 920 N N . GLU A 1 115 ? 21.161 4.929 -12.532 1.00 53.19 115 GLU A N 1
ATOM 921 C CA . GLU A 1 115 ? 21.270 3.911 -11.476 1.00 53.19 115 GLU A CA 1
ATOM 922 C C . GLU A 1 115 ? 20.866 4.454 -10.097 1.00 53.19 115 GLU A C 1
ATOM 924 O O . GLU A 1 115 ? 20.222 3.770 -9.301 1.00 53.19 115 GLU A O 1
ATOM 929 N N . GLN A 1 116 ? 21.191 5.722 -9.837 1.00 61.16 116 GLN A N 1
ATOM 930 C CA . GLN A 1 116 ? 20.798 6.417 -8.616 1.00 61.16 116 GLN A CA 1
ATOM 931 C C . GLN A 1 116 ? 19.279 6.572 -8.513 1.00 61.16 116 GLN A C 1
ATOM 933 O O . GLN A 1 116 ? 18.727 6.374 -7.434 1.00 61.16 116 GLN A O 1
ATOM 938 N N . GLN A 1 117 ? 18.601 6.878 -9.621 1.00 64.88 117 GLN A N 1
ATOM 939 C CA . GLN A 1 117 ? 17.143 6.970 -9.667 1.00 64.88 117 GLN A CA 1
ATOM 940 C C . GLN A 1 117 ? 16.488 5.599 -9.467 1.00 64.88 117 GLN A C 1
ATOM 942 O O . GLN A 1 117 ? 15.560 5.499 -8.673 1.00 64.88 117 GLN A O 1
ATOM 947 N N . VAL A 1 118 ? 17.016 4.531 -10.079 1.00 65.31 118 VAL A N 1
ATOM 948 C CA . VAL A 1 118 ? 16.532 3.149 -9.877 1.00 65.31 118 VAL A CA 1
ATOM 949 C C . VAL A 1 118 ? 16.586 2.767 -8.396 1.00 65.31 118 VAL A C 1
ATOM 951 O O . VAL A 1 118 ? 15.581 2.376 -7.799 1.00 65.31 118 VAL A O 1
ATOM 954 N N . VAL A 1 119 ? 17.753 2.934 -7.768 1.00 68.88 119 VAL A N 1
ATOM 955 C CA . VAL A 1 119 ? 17.950 2.596 -6.353 1.00 68.88 119 VAL A CA 1
ATOM 956 C C . VAL A 1 119 ? 17.108 3.491 -5.439 1.00 68.88 119 VAL A C 1
ATOM 958 O O . VAL A 1 119 ? 16.562 3.003 -4.448 1.00 68.88 119 VAL A O 1
ATOM 961 N N . ALA A 1 120 ? 16.982 4.782 -5.753 1.00 74.62 120 ALA A N 1
ATOM 962 C CA . ALA A 1 120 ? 16.166 5.714 -4.979 1.00 74.62 120 ALA A CA 1
ATOM 963 C C . ALA A 1 120 ? 14.678 5.340 -5.021 1.00 74.62 120 ALA A C 1
ATOM 965 O O . ALA A 1 120 ? 14.042 5.278 -3.969 1.00 74.62 120 ALA A O 1
ATOM 966 N N . THR A 1 121 ? 14.140 5.022 -6.201 1.00 74.81 121 THR A N 1
ATOM 967 C CA . THR A 1 121 ? 12.742 4.605 -6.362 1.00 74.81 121 THR A CA 1
ATOM 968 C C . THR A 1 121 ? 12.452 3.326 -5.580 1.00 74.81 121 THR A C 1
ATOM 970 O O . THR A 1 121 ? 11.492 3.289 -4.814 1.00 74.81 121 THR A O 1
ATOM 973 N N . TYR A 1 122 ? 13.313 2.310 -5.677 1.00 73.31 122 TYR A N 1
ATOM 974 C CA . TYR A 1 122 ? 13.129 1.067 -4.922 1.00 73.31 122 TYR A CA 1
ATOM 975 C C . TYR A 1 122 ? 13.172 1.277 -3.405 1.00 73.31 122 TYR A C 1
ATOM 977 O O . TYR A 1 122 ? 12.346 0.738 -2.665 1.00 73.31 122 TYR A O 1
ATOM 985 N N . LYS A 1 123 ? 14.125 2.090 -2.930 1.00 76.31 123 LYS A N 1
ATOM 986 C CA . LYS A 1 123 ? 14.226 2.447 -1.510 1.00 76.31 123 LYS A CA 1
ATOM 987 C C . LYS A 1 123 ? 12.976 3.179 -1.025 1.00 76.31 123 LYS A C 1
ATOM 989 O O . LYS A 1 123 ? 12.514 2.873 0.069 1.00 76.31 123 LYS A O 1
ATOM 994 N N . SER A 1 124 ? 12.422 4.085 -1.833 1.00 80.81 124 SER A N 1
ATOM 995 C CA . SER A 1 124 ? 11.167 4.780 -1.521 1.00 80.81 124 SER A CA 1
ATOM 996 C C . SER A 1 124 ? 10.002 3.801 -1.391 1.00 80.81 124 SER A C 1
ATOM 998 O O . SER A 1 124 ? 9.325 3.796 -0.369 1.00 80.81 124 SER A O 1
ATOM 1000 N N . LEU A 1 125 ? 9.827 2.903 -2.368 1.00 77.50 125 LEU A N 1
ATOM 1001 C CA . LEU A 1 125 ? 8.745 1.912 -2.356 1.00 77.50 125 LEU A CA 1
ATOM 1002 C C . LEU A 1 125 ? 8.809 1.006 -1.116 1.00 77.50 125 LEU A C 1
ATOM 1004 O O . LEU A 1 125 ? 7.800 0.784 -0.449 1.00 77.50 125 LEU A O 1
ATOM 1008 N N . ARG A 1 126 ? 10.007 0.531 -0.750 1.00 81.06 126 ARG A N 1
ATOM 1009 C CA . ARG A 1 126 ? 10.210 -0.269 0.470 1.00 81.06 126 ARG A CA 1
ATOM 1010 C C . ARG A 1 126 ? 9.985 0.539 1.753 1.00 81.06 126 ARG A C 1
ATOM 1012 O O . ARG A 1 126 ? 9.500 -0.023 2.734 1.00 81.06 126 ARG A O 1
ATOM 1019 N N . ALA A 1 127 ? 10.338 1.825 1.765 1.00 84.88 127 ALA A N 1
ATOM 1020 C CA . ALA A 1 127 ? 10.098 2.698 2.911 1.00 84.88 127 ALA A CA 1
ATOM 1021 C C . ALA A 1 127 ? 8.596 2.931 3.140 1.00 84.88 127 ALA A C 1
ATOM 1023 O O . ALA A 1 127 ? 8.145 2.838 4.278 1.00 84.88 127 ALA A O 1
ATOM 1024 N N . GLU A 1 128 ? 7.821 3.142 2.073 1.00 83.44 128 GLU A N 1
ATOM 1025 C CA . GLU A 1 128 ? 6.361 3.283 2.147 1.00 83.44 128 GLU A CA 1
ATOM 1026 C C . GLU A 1 128 ? 5.697 2.020 2.715 1.00 83.44 128 GLU A C 1
ATOM 1028 O O . GLU A 1 128 ? 4.891 2.118 3.639 1.00 83.44 128 GLU A O 1
ATOM 1033 N N . VAL A 1 129 ? 6.071 0.830 2.222 1.00 85.62 129 VAL A N 1
ATOM 1034 C CA . VAL A 1 129 ? 5.562 -0.456 2.746 1.00 85.62 129 VAL A CA 1
ATOM 1035 C C . VAL A 1 129 ? 5.836 -0.584 4.244 1.00 85.62 129 VAL A C 1
ATOM 1037 O O . VAL A 1 129 ? 4.943 -0.933 5.015 1.00 85.62 129 VAL A O 1
ATOM 1040 N N . ARG A 1 130 ? 7.053 -0.238 4.680 1.00 89.44 130 ARG A N 1
ATOM 1041 C CA . ARG A 1 130 ? 7.416 -0.270 6.098 1.00 89.44 130 ARG A CA 1
ATOM 1042 C C . ARG A 1 130 ? 6.559 0.686 6.934 1.00 89.44 130 ARG A C 1
ATOM 1044 O O . ARG A 1 130 ? 6.062 0.279 7.977 1.00 89.44 130 ARG A O 1
ATOM 1051 N N . GLN A 1 131 ? 6.373 1.924 6.481 1.00 90.56 131 GLN A N 1
ATOM 1052 C CA . GLN A 1 131 ? 5.547 2.907 7.192 1.00 90.56 131 GLN A CA 1
ATOM 1053 C C . GLN A 1 131 ? 4.087 2.451 7.313 1.00 90.56 131 GLN A C 1
ATOM 1055 O O . GLN A 1 131 ? 3.476 2.610 8.368 1.00 90.56 131 GLN A O 1
ATOM 1060 N N . MET A 1 132 ? 3.531 1.846 6.258 1.00 90.00 132 MET A N 1
ATOM 1061 C CA . MET A 1 132 ? 2.185 1.269 6.309 1.00 90.00 132 MET A CA 1
ATOM 1062 C C . MET A 1 132 ? 2.103 0.111 7.304 1.00 90.00 132 MET A C 1
ATOM 1064 O O . MET A 1 132 ? 1.157 0.064 8.085 1.00 90.00 132 MET A O 1
ATOM 1068 N N . SER A 1 133 ? 3.104 -0.772 7.334 1.00 93.75 133 SER A N 1
ATOM 1069 C CA . SER A 1 133 ? 3.161 -1.871 8.304 1.00 93.75 133 SER A CA 1
ATOM 1070 C C . SER A 1 133 ? 3.184 -1.361 9.747 1.00 93.75 133 SER A C 1
ATOM 1072 O O . SER A 1 133 ? 2.463 -1.895 10.583 1.00 93.75 133 SER A O 1
ATOM 1074 N N . GLU A 1 134 ? 3.969 -0.319 10.035 1.00 96.31 134 GLU A N 1
ATOM 1075 C CA . GLU A 1 134 ? 4.032 0.293 11.369 1.00 96.31 134 GLU A CA 1
ATOM 1076 C C . GLU A 1 134 ? 2.661 0.863 11.781 1.00 96.31 134 GLU A C 1
ATOM 1078 O O . GLU A 1 134 ? 2.203 0.618 12.898 1.00 96.31 134 GLU A O 1
ATOM 1083 N N . LYS A 1 135 ? 1.959 1.548 10.864 1.00 95.00 135 LYS A N 1
ATOM 1084 C CA . LYS A 1 135 ? 0.623 2.097 11.145 1.00 95.00 135 LYS A CA 1
ATOM 1085 C C . LYS A 1 135 ? -0.447 1.016 11.316 1.00 95.00 135 LYS A C 1
ATOM 1087 O O . LYS A 1 135 ? -1.330 1.176 12.155 1.00 95.00 135 LYS A O 1
ATOM 1092 N N . ILE A 1 136 ? -0.375 -0.070 10.544 1.00 96.31 136 ILE A N 1
ATOM 1093 C CA . ILE A 1 136 ? -1.274 -1.224 10.695 1.00 96.31 136 ILE A CA 1
ATOM 1094 C C . ILE A 1 136 ? -1.125 -1.809 12.101 1.00 96.31 136 ILE A C 1
ATOM 1096 O O . ILE A 1 136 ? -2.123 -1.926 12.803 1.00 96.31 136 ILE A O 1
ATOM 1100 N N . SER A 1 137 ? 0.102 -2.075 12.556 1.00 97.00 137 SER A N 1
ATOM 1101 C CA . SER A 1 137 ? 0.331 -2.634 13.894 1.00 97.00 137 SER A CA 1
ATOM 1102 C C . SER A 1 137 ? -0.148 -1.717 15.027 1.00 97.00 137 SER A C 1
ATOM 1104 O O . SER A 1 137 ? -0.677 -2.201 16.027 1.00 97.00 137 SER A O 1
ATOM 1106 N N . GLU A 1 138 ? -0.001 -0.397 14.881 1.00 96.56 138 GLU A N 1
ATOM 1107 C CA . GLU A 1 138 ? -0.534 0.581 15.841 1.00 96.56 138 GLU A CA 1
ATOM 1108 C C . GLU A 1 138 ? -2.068 0.504 15.935 1.00 96.56 138 GLU A C 1
ATOM 1110 O O . GLU A 1 138 ? -2.622 0.389 17.027 1.00 96.56 138 GLU A O 1
ATOM 1115 N N . LEU A 1 139 ? -2.759 0.514 14.792 1.00 96.75 139 LEU A N 1
ATOM 1116 C CA . LEU A 1 139 ? -4.223 0.482 14.745 1.00 96.75 139 LEU A CA 1
ATOM 1117 C C . LEU A 1 139 ? -4.800 -0.887 15.141 1.00 96.75 139 LEU A C 1
ATOM 1119 O O . LEU A 1 139 ? -5.890 -0.955 15.714 1.00 96.75 139 LEU A O 1
ATOM 1123 N N . GLU A 1 140 ? -4.088 -1.983 14.865 1.00 97.12 140 GLU A N 1
ATOM 1124 C CA . GLU A 1 140 ? -4.443 -3.320 15.355 1.00 97.12 140 GLU A CA 1
ATOM 1125 C C . GLU A 1 140 ? -4.432 -3.344 16.882 1.00 97.12 140 GLU A C 1
ATOM 1127 O O . GLU A 1 140 ? -5.401 -3.794 17.496 1.00 97.12 140 GLU A O 1
ATOM 1132 N N . LEU A 1 141 ? -3.388 -2.782 17.501 1.00 97.00 141 LEU A N 1
ATOM 1133 C CA . LEU A 1 141 ? -3.323 -2.650 18.951 1.00 97.00 141 LEU A CA 1
ATOM 1134 C C . LEU A 1 141 ? -4.493 -1.810 19.479 1.00 97.00 141 LEU A C 1
ATOM 1136 O O . LEU A 1 141 ? -5.207 -2.272 20.368 1.00 97.00 141 LEU A O 1
ATOM 1140 N N . GLU A 1 142 ? -4.751 -0.631 18.901 1.00 96.19 142 GLU A N 1
ATOM 1141 C CA . GLU A 1 142 ? -5.896 0.201 19.297 1.00 96.19 142 GLU A CA 1
ATOM 1142 C C . GLU A 1 142 ? -7.222 -0.561 19.200 1.00 96.19 142 GLU A C 1
ATOM 1144 O O . GLU A 1 142 ? -8.040 -0.482 20.117 1.00 96.19 142 GLU A O 1
ATOM 1149 N N . THR A 1 143 ? -7.427 -1.338 18.135 1.00 96.56 143 THR A N 1
ATOM 1150 C CA . THR A 1 143 ? -8.631 -2.163 17.956 1.00 96.56 143 THR A CA 1
ATOM 1151 C C . THR A 1 143 ? -8.776 -3.174 19.092 1.00 96.56 143 THR A C 1
ATOM 1153 O O . THR A 1 143 ? -9.842 -3.249 19.705 1.00 96.56 143 THR A O 1
ATOM 1156 N N . THR A 1 144 ? -7.698 -3.885 19.444 1.00 96.44 144 THR A N 1
ATOM 1157 C CA . THR A 1 144 ? -7.732 -4.857 20.550 1.00 96.44 144 THR A CA 1
ATOM 1158 C C . THR A 1 144 ? -8.013 -4.209 21.905 1.00 96.44 144 THR A C 1
ATOM 1160 O O . THR A 1 144 ? -8.743 -4.781 22.716 1.00 96.44 144 THR A O 1
ATOM 1163 N N . GLU A 1 145 ? -7.492 -3.005 22.159 1.00 96.62 145 GLU A N 1
ATOM 1164 C CA . GLU A 1 145 ? -7.787 -2.277 23.396 1.00 96.62 145 GLU A CA 1
ATOM 1165 C C . GLU A 1 145 ? -9.256 -1.825 23.443 1.00 96.62 145 GLU A C 1
ATOM 1167 O O . GLU A 1 145 ? -9.906 -1.952 24.484 1.00 96.62 145 GLU A O 1
ATOM 1172 N N . HIS A 1 146 ? -9.828 -1.380 22.317 1.00 96.81 146 HIS A N 1
ATOM 1173 C CA . HIS A 1 146 ? -11.258 -1.064 22.249 1.00 96.81 146 HIS A CA 1
ATOM 1174 C C . HIS A 1 146 ? -12.130 -2.305 22.482 1.00 96.81 146 HIS A C 1
ATOM 1176 O O . HIS A 1 146 ? -13.120 -2.210 23.207 1.00 96.81 146 HIS A O 1
ATOM 1182 N N . ASP A 1 147 ? -11.761 -3.468 21.937 1.00 97.38 147 ASP A N 1
ATOM 1183 C CA . ASP A 1 147 ? -12.490 -4.720 22.176 1.00 97.38 147 ASP A CA 1
ATOM 1184 C C . ASP A 1 147 ? -12.490 -5.115 23.657 1.00 97.38 147 ASP A C 1
ATOM 1186 O O . ASP A 1 147 ? -13.539 -5.480 24.193 1.00 97.38 147 ASP A O 1
ATOM 1190 N N . ARG A 1 148 ? -11.361 -4.960 24.361 1.00 97.44 148 ARG A N 1
ATOM 1191 C CA . ARG A 1 148 ? -11.294 -5.197 25.816 1.00 97.44 148 ARG A CA 1
ATOM 1192 C C . ARG A 1 148 ? -12.211 -4.259 26.599 1.00 97.44 148 ARG A C 1
ATOM 1194 O O . ARG A 1 148 ? -12.886 -4.691 27.540 1.00 97.44 148 ARG A O 1
ATOM 1201 N N . VAL A 1 149 ? -12.264 -2.981 26.216 1.00 95.69 149 VAL A N 1
ATOM 1202 C CA . VAL A 1 149 ? -13.178 -2.005 26.829 1.00 95.69 149 VAL A CA 1
ATOM 1203 C C . VAL A 1 149 ? -14.634 -2.396 26.567 1.00 95.69 149 VAL A C 1
ATOM 1205 O O . VAL A 1 149 ? -15.437 -2.397 27.499 1.00 95.69 149 VAL A O 1
ATOM 1208 N N . ILE A 1 150 ? -14.978 -2.772 25.332 1.00 96.75 150 ILE A N 1
ATOM 1209 C CA . ILE A 1 150 ? -16.329 -3.205 24.947 1.00 96.75 150 ILE A CA 1
ATOM 1210 C C . ILE A 1 150 ? -16.746 -4.444 25.740 1.00 96.75 150 ILE A C 1
ATOM 1212 O O . ILE A 1 150 ? -17.838 -4.450 26.308 1.00 96.75 150 ILE A O 1
ATOM 1216 N N . GLN A 1 151 ? -15.875 -5.452 25.836 1.00 97.06 151 GLN A N 1
ATOM 1217 C CA . GLN A 1 151 ? -16.127 -6.665 26.612 1.00 97.06 151 GLN A CA 1
ATOM 1218 C C . GLN A 1 151 ? -16.437 -6.318 28.072 1.00 97.06 151 GLN A C 1
ATOM 1220 O O . GLN A 1 151 ? -17.491 -6.690 28.584 1.00 97.06 151 GLN A O 1
ATOM 1225 N N . THR A 1 152 ? -15.578 -5.511 28.699 1.00 95.69 152 THR A N 1
ATOM 1226 C CA . THR A 1 152 ? -15.750 -5.093 30.096 1.00 95.69 152 THR A CA 1
ATOM 1227 C C . THR A 1 152 ? -17.061 -4.333 30.306 1.00 95.69 152 THR A C 1
ATOM 1229 O O . THR A 1 152 ? -17.768 -4.575 31.278 1.00 95.69 152 THR A O 1
ATOM 1232 N N . LEU A 1 153 ? -17.409 -3.410 29.403 1.00 95.06 153 LEU A N 1
ATOM 1233 C CA . LEU A 1 153 ? -18.632 -2.611 29.511 1.00 95.06 153 LEU A CA 1
ATOM 1234 C C . LEU A 1 153 ? -19.904 -3.426 29.233 1.00 95.06 153 LEU A C 1
ATOM 1236 O O . LEU A 1 153 ? -20.949 -3.109 29.797 1.00 95.06 153 LEU A O 1
ATOM 1240 N N . SER A 1 154 ? -19.831 -4.461 28.392 1.00 95.06 154 SER A N 1
ATOM 1241 C CA . SER A 1 154 ? -20.984 -5.291 28.014 1.00 95.06 154 SER A CA 1
ATOM 1242 C C . SER A 1 154 ? -21.554 -6.118 29.171 1.00 95.06 154 SER A C 1
ATOM 1244 O O . SER A 1 154 ? -22.743 -6.434 29.176 1.00 95.06 154 SER A O 1
ATOM 1246 N N . GLU A 1 155 ? -20.725 -6.412 30.173 1.00 95.56 155 GLU A N 1
ATOM 1247 C CA . GLU A 1 155 ? -21.099 -7.160 31.377 1.00 95.56 155 GLU A CA 1
ATOM 1248 C C . GLU A 1 155 ? -21.705 -6.259 32.471 1.00 95.56 155 GLU A C 1
ATOM 1250 O O . GLU A 1 155 ? -22.162 -6.745 33.507 1.00 95.56 155 GLU A O 1
ATOM 1255 N N . LEU A 1 156 ? -21.721 -4.936 32.266 1.00 96.12 156 LEU A N 1
ATOM 1256 C CA . LEU A 1 156 ? -22.202 -3.970 33.251 1.00 96.12 156 LEU A CA 1
ATOM 1257 C C . LEU A 1 156 ? -23.668 -3.566 33.017 1.00 96.12 156 LEU A C 1
ATOM 1259 O O . LEU A 1 156 ? -24.142 -3.547 31.879 1.00 96.12 156 LEU A O 1
ATOM 1263 N N . PRO A 1 157 ? -24.396 -3.159 34.078 1.00 97.31 157 PRO A N 1
ATOM 1264 C CA . PRO A 1 157 ? -25.742 -2.610 33.939 1.00 97.31 157 PRO A CA 1
ATOM 1265 C C . PRO A 1 157 ? -25.765 -1.381 33.025 1.00 97.31 157 PRO A C 1
ATOM 1267 O O . PRO A 1 157 ? -24.914 -0.497 33.137 1.00 97.31 157 PRO A O 1
ATOM 1270 N N . LYS A 1 158 ? -26.759 -1.307 32.133 1.00 96.19 158 LYS A N 1
ATOM 1271 C CA . LYS A 1 158 ? -26.861 -0.258 31.100 1.00 96.19 158 LYS A CA 1
ATOM 1272 C C . LYS A 1 158 ? -26.985 1.152 31.680 1.00 96.19 158 LYS A C 1
ATOM 1274 O O . LYS A 1 158 ? -26.459 2.102 31.109 1.00 96.19 158 LYS A O 1
ATOM 1279 N N . ASP A 1 159 ? -27.667 1.274 32.808 1.00 96.56 159 ASP A N 1
ATOM 1280 C CA . ASP A 1 159 ? -27.918 2.504 33.558 1.00 96.56 159 ASP A CA 1
ATOM 1281 C C . ASP A 1 159 ? -26.744 2.919 34.460 1.00 96.56 159 ASP A C 1
ATOM 1283 O O . ASP A 1 159 ? -26.736 4.028 34.997 1.00 96.56 159 ASP A O 1
ATOM 1287 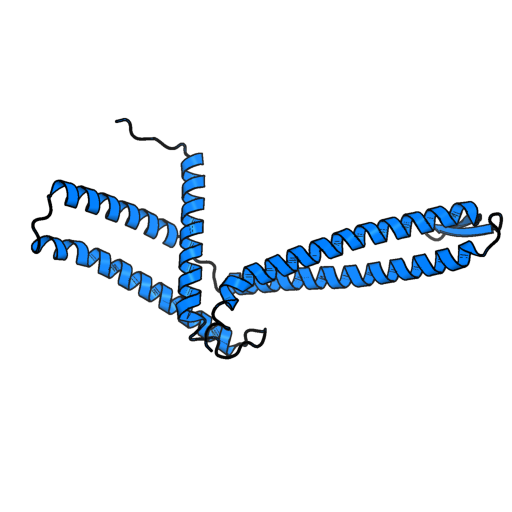N N . ARG A 1 160 ? -25.718 2.066 34.609 1.00 96.62 160 ARG A N 1
ATOM 1288 C CA . ARG A 1 160 ? -24.522 2.393 35.387 1.00 96.62 160 ARG A CA 1
ATOM 1289 C C . ARG A 1 160 ? -23.842 3.627 34.795 1.00 96.62 160 ARG A C 1
ATOM 1291 O O . ARG A 1 160 ? -23.596 3.704 33.591 1.00 96.62 160 ARG A O 1
ATOM 1298 N N . LYS A 1 161 ? -23.490 4.574 35.666 1.00 96.50 161 LYS A N 1
ATOM 1299 C CA . LYS A 1 161 ? -22.729 5.769 35.288 1.00 96.50 161 LYS A CA 1
ATOM 1300 C C . LYS A 1 161 ? -21.357 5.387 34.724 1.00 96.50 161 LYS A C 1
ATOM 1302 O O . LYS A 1 161 ? -20.644 4.573 35.311 1.00 96.50 161 LYS A O 1
ATOM 1307 N N . ALA A 1 162 ? -20.986 6.013 33.617 1.00 94.75 162 ALA A N 1
ATOM 1308 C CA . ALA A 1 162 ? -19.708 5.894 32.934 1.00 94.75 162 ALA A CA 1
ATOM 1309 C C . ALA A 1 162 ? -19.157 7.299 32.660 1.00 94.75 162 ALA A C 1
ATOM 1311 O O . ALA A 1 162 ? -19.904 8.195 32.277 1.00 94.75 162 ALA A O 1
ATOM 1312 N N . PHE A 1 163 ? -17.854 7.504 32.842 1.00 92.81 163 PHE A N 1
ATOM 1313 C CA . PHE A 1 163 ? -17.221 8.804 32.616 1.00 92.81 163 PHE A CA 1
ATOM 1314 C C . PHE A 1 163 ? -16.324 8.743 31.383 1.00 92.81 163 PHE A C 1
ATOM 1316 O O . PHE A 1 163 ? -15.467 7.867 31.279 1.00 92.81 163 PHE A O 1
ATOM 1323 N N . ARG A 1 164 ? -16.511 9.681 30.452 1.00 88.69 164 ARG A N 1
ATOM 1324 C CA . ARG A 1 164 ? -15.699 9.802 29.236 1.00 88.69 164 ARG A CA 1
ATOM 1325 C C . ARG A 1 164 ? -14.798 11.026 29.328 1.00 88.69 164 ARG A C 1
ATOM 1327 O O . ARG A 1 164 ? -15.283 12.126 29.569 1.00 88.69 164 ARG A O 1
ATOM 1334 N N . MET A 1 165 ? -13.506 10.850 29.072 1.00 87.94 165 MET A N 1
ATOM 1335 C CA . MET A 1 165 ? -12.558 11.960 28.982 1.00 87.94 165 MET A CA 1
ATOM 1336 C C . MET A 1 165 ? -12.662 12.649 27.615 1.00 87.94 165 MET A C 1
ATOM 1338 O O . MET A 1 165 ? -12.534 11.998 26.578 1.00 87.94 165 MET A O 1
ATOM 1342 N N . VAL A 1 166 ? -12.890 13.963 27.610 1.00 86.88 166 VAL A N 1
ATOM 1343 C CA . VAL A 1 166 ? -12.905 14.803 26.404 1.00 86.88 166 VAL A CA 1
ATOM 1344 C C . VAL A 1 166 ? -12.106 16.069 26.697 1.00 86.88 166 VAL A C 1
ATOM 1346 O O . VAL A 1 166 ? -12.489 16.855 27.559 1.00 86.88 166 VAL A O 1
ATOM 1349 N N . GLY A 1 167 ? -10.965 16.247 26.023 1.00 89.88 167 GLY A N 1
ATOM 1350 C CA . GLY A 1 167 ? -10.121 17.438 26.198 1.00 89.88 167 GLY A CA 1
ATOM 1351 C C . GLY A 1 167 ? -9.661 17.686 27.642 1.00 89.88 167 GLY A C 1
ATOM 1352 O O . GLY A 1 167 ? -9.514 18.834 28.042 1.00 89.88 167 GLY A O 1
ATOM 1353 N N . GLY A 1 168 ? -9.489 16.627 28.442 1.00 90.69 168 GLY A N 1
ATOM 1354 C CA . GLY A 1 168 ? -9.083 16.720 29.851 1.00 90.69 168 GLY A CA 1
ATOM 1355 C C . GLY A 1 168 ? -10.227 16.880 30.862 1.00 90.69 168 GLY A C 1
ATOM 1356 O O . GLY A 1 168 ? -9.968 16.865 32.061 1.00 90.69 168 GLY A O 1
ATOM 1357 N N . VAL A 1 169 ? -11.484 16.972 30.417 1.00 92.50 169 VAL A N 1
ATOM 1358 C CA . VAL A 1 169 ? -12.667 17.012 31.295 1.00 92.50 169 VAL A CA 1
ATOM 1359 C C . VAL A 1 169 ? -13.392 15.665 31.252 1.00 92.50 169 VAL A C 1
ATOM 1361 O O . VAL A 1 169 ? -13.578 15.089 30.178 1.00 92.50 169 VAL A O 1
ATOM 1364 N N . LEU A 1 170 ? -13.801 15.146 32.415 1.00 93.38 170 LEU A N 1
ATOM 1365 C CA . LEU A 1 170 ? -14.642 13.949 32.510 1.00 93.38 170 LEU A CA 1
ATOM 1366 C C . LEU A 1 170 ? -16.115 14.330 32.357 1.00 93.38 170 LEU A C 1
ATOM 1368 O O . LEU A 1 170 ? -16.657 15.098 33.148 1.00 93.38 170 LEU A O 1
ATOM 1372 N N . VAL A 1 171 ? -16.765 13.759 31.350 1.00 94.94 171 VAL A N 1
ATOM 1373 C CA . VAL A 1 171 ? -18.193 13.928 31.081 1.00 94.94 171 VAL A CA 1
ATOM 1374 C C . VAL A 1 171 ? -18.939 12.699 31.589 1.00 94.94 171 VAL A C 1
AT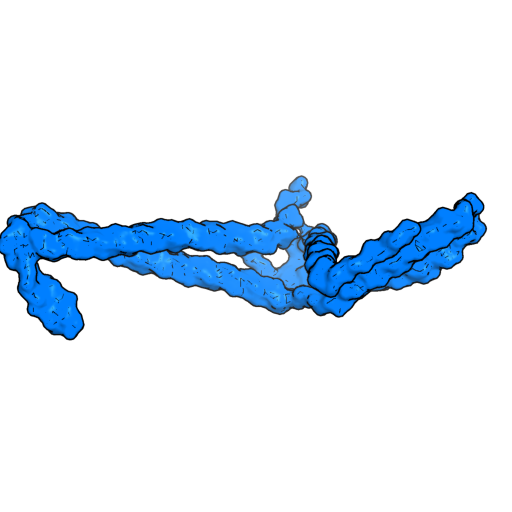OM 1376 O O . VAL A 1 171 ? -18.607 11.576 31.202 1.00 94.94 171 VAL A O 1
ATOM 1379 N N . GLU A 1 172 ? -19.942 12.906 32.442 1.00 95.94 172 GLU A N 1
ATOM 1380 C CA . GLU A 1 172 ? -20.822 11.841 32.933 1.00 95.94 172 GLU A CA 1
ATOM 1381 C C . GLU A 1 172 ? -21.782 11.368 31.832 1.00 95.94 172 GLU A C 1
ATOM 1383 O O . GLU A 1 172 ? -22.394 12.170 31.124 1.00 95.94 172 GLU A O 1
ATOM 1388 N N . ARG A 1 173 ? -21.890 10.050 31.691 1.00 95.06 173 ARG A N 1
ATOM 1389 C CA . ARG A 1 173 ? -22.756 9.307 30.772 1.00 95.06 173 ARG A CA 1
ATOM 1390 C C . ARG A 1 173 ? -23.215 8.015 31.444 1.00 95.06 173 ARG A C 1
ATOM 1392 O O . ARG A 1 173 ? -22.887 7.750 32.599 1.00 95.06 173 ARG A O 1
ATOM 1399 N N . THR A 1 174 ? -23.940 7.186 30.713 1.00 97.25 174 THR A N 1
ATOM 1400 C CA . THR A 1 174 ? -24.276 5.809 31.098 1.00 97.25 174 THR A CA 1
ATOM 1401 C C . THR A 1 174 ? -23.564 4.791 30.212 1.00 97.25 174 THR A C 1
ATOM 1403 O O . THR A 1 174 ? -23.130 5.111 29.101 1.00 97.25 174 THR A O 1
ATOM 1406 N N . VAL A 1 175 ? -23.463 3.540 30.669 1.00 96.81 175 VAL A N 1
ATOM 1407 C CA . VAL A 1 175 ? -22.952 2.428 29.848 1.00 96.81 175 VAL A CA 1
ATOM 1408 C C . VAL A 1 175 ? -23.731 2.321 28.532 1.00 96.81 175 VAL A C 1
ATOM 1410 O O . VAL A 1 175 ? -23.116 2.145 27.482 1.00 96.81 175 VAL A O 1
ATOM 1413 N N . GLN A 1 176 ? -25.055 2.520 28.557 1.00 96.69 176 GLN A N 1
ATOM 1414 C CA . GLN A 1 176 ? -25.892 2.499 27.352 1.00 96.69 176 GLN A CA 1
ATOM 1415 C C . GLN A 1 176 ? -25.490 3.563 26.315 1.00 96.69 176 GLN A C 1
ATOM 1417 O O . GLN A 1 176 ? -25.659 3.335 25.121 1.00 96.69 176 GLN A O 1
ATOM 1422 N N . GLU A 1 177 ? -24.984 4.720 26.745 1.00 94.31 177 GLU A N 1
ATOM 1423 C CA . GLU A 1 177 ? -24.556 5.799 25.845 1.00 94.31 177 GLU A CA 1
ATOM 1424 C C . GLU A 1 177 ? -23.104 5.631 25.382 1.00 94.31 177 GLU A C 1
ATOM 1426 O O . GLU A 1 177 ? -22.765 5.988 24.253 1.00 94.31 177 GLU A O 1
ATOM 1431 N N . VAL A 1 178 ? -22.231 5.114 26.251 1.00 94.94 178 VAL A N 1
ATOM 1432 C CA . VAL A 1 178 ? -20.793 4.991 25.968 1.00 94.94 178 VAL A CA 1
ATOM 1433 C C . VAL A 1 178 ? -20.493 3.776 25.098 1.00 94.94 178 VAL A C 1
ATOM 1435 O O . VAL A 1 178 ? -19.695 3.885 24.166 1.00 94.94 178 VAL A O 1
ATOM 1438 N N . LEU A 1 179 ? -21.136 2.637 25.361 1.00 95.38 179 LEU A N 1
ATOM 1439 C CA . LEU A 1 179 ? -20.859 1.383 24.660 1.00 95.38 179 LEU A CA 1
ATOM 1440 C C . LEU A 1 179 ? -21.028 1.505 23.129 1.00 95.38 179 LEU A C 1
ATOM 1442 O O . LEU A 1 179 ? -20.107 1.097 22.416 1.00 95.38 179 LEU A O 1
ATOM 1446 N N . PRO A 1 180 ? -22.098 2.130 22.588 1.00 96.12 180 PRO A N 1
ATOM 1447 C CA . PRO A 1 180 ? -22.226 2.338 21.145 1.00 96.12 180 PRO A CA 1
ATOM 1448 C C . PRO A 1 180 ? -21.135 3.242 20.566 1.00 96.12 180 PRO A C 1
ATOM 1450 O O . PRO A 1 180 ? -20.661 2.993 19.462 1.00 96.12 180 PRO A O 1
ATOM 1453 N N . ALA A 1 181 ? -20.701 4.269 21.303 1.00 93.69 181 ALA A N 1
ATOM 1454 C CA . ALA A 1 181 ? -19.659 5.182 20.835 1.00 93.69 181 ALA A CA 1
ATOM 1455 C C . ALA A 1 181 ? -18.292 4.485 20.733 1.00 93.69 181 ALA A C 1
ATOM 1457 O O . ALA A 1 181 ? -17.593 4.649 19.736 1.00 93.69 181 ALA A O 1
ATOM 1458 N N . VAL A 1 182 ? -17.924 3.677 21.735 1.00 94.62 182 VAL A N 1
ATOM 1459 C CA . VAL A 1 182 ? -16.676 2.891 21.711 1.00 94.62 182 VAL A CA 1
ATOM 1460 C C . VAL A 1 182 ? -16.730 1.824 20.612 1.00 94.62 182 VAL A C 1
ATOM 1462 O O . VAL A 1 182 ? -15.754 1.654 19.885 1.00 94.62 182 VAL A O 1
ATOM 1465 N N . THR A 1 183 ? -17.886 1.176 20.432 1.00 96.81 183 THR A N 1
ATOM 1466 C CA . THR A 1 183 ? -18.119 0.189 19.361 1.00 96.81 183 THR A CA 1
ATOM 1467 C C . THR A 1 183 ? -17.972 0.821 17.977 1.00 96.81 183 THR A C 1
ATOM 1469 O O . THR A 1 183 ? -17.211 0.326 17.153 1.00 96.81 183 THR A O 1
ATOM 1472 N N . SER A 1 184 ? -18.620 1.966 17.741 1.00 97.06 184 SER A N 1
ATOM 1473 C CA . SER A 1 184 ? -18.530 2.683 16.465 1.00 97.06 184 SER A CA 1
ATOM 1474 C C . SER A 1 184 ? -17.105 3.141 16.152 1.00 97.06 184 SER A C 1
ATOM 1476 O O . SER A 1 184 ? -16.704 3.113 14.990 1.00 97.06 184 SER A O 1
ATOM 1478 N N . ASN A 1 185 ? -16.339 3.567 17.162 1.00 95.25 185 ASN A N 1
ATOM 1479 C CA . ASN A 1 185 ? -14.942 3.953 16.973 1.00 95.25 185 ASN A CA 1
ATOM 1480 C C . ASN A 1 185 ? -14.079 2.750 16.584 1.00 95.25 185 ASN A C 1
ATOM 1482 O O . ASN A 1 185 ? -13.331 2.838 15.613 1.00 95.25 185 ASN A O 1
ATOM 1486 N N . ARG A 1 186 ? -14.221 1.625 17.298 1.00 97.19 186 ARG A N 1
ATOM 1487 C CA . ARG A 1 186 ? -13.545 0.371 16.949 1.00 97.19 186 ARG A CA 1
ATOM 1488 C C . ARG A 1 186 ? -13.861 -0.043 15.514 1.00 97.19 186 ARG A C 1
ATOM 1490 O O . ARG A 1 186 ? -12.944 -0.353 14.764 1.00 97.19 186 ARG A O 1
ATOM 1497 N N . ASP A 1 187 ? -15.133 -0.020 15.124 1.00 97.31 187 ASP A N 1
ATOM 1498 C CA . ASP A 1 187 ? -15.556 -0.423 13.778 1.00 97.31 187 ASP A CA 1
ATOM 1499 C C . ASP A 1 187 ? -14.971 0.496 12.699 1.00 97.31 187 ASP A C 1
ATOM 1501 O O . ASP A 1 187 ? -14.531 0.022 11.651 1.00 97.31 187 ASP A O 1
ATOM 1505 N N . GLY A 1 188 ? -14.885 1.800 12.981 1.00 97.19 188 GLY A N 1
ATOM 1506 C CA . GLY A 1 188 ? -14.190 2.755 12.122 1.00 97.19 188 GLY A CA 1
ATOM 1507 C C . GLY A 1 188 ? -12.699 2.435 11.970 1.00 97.19 188 GLY A C 1
ATOM 1508 O O . GLY A 1 188 ? -12.191 2.419 10.849 1.00 97.19 188 GLY A O 1
ATOM 1509 N N . ILE A 1 189 ? -12.003 2.121 13.070 1.00 96.12 189 ILE A N 1
ATOM 1510 C CA . ILE A 1 189 ? -10.586 1.720 13.035 1.00 96.12 189 ILE A CA 1
ATOM 1511 C C . ILE A 1 189 ? -10.418 0.412 12.249 1.00 96.12 189 ILE A C 1
ATOM 1513 O O . ILE A 1 189 ? -9.561 0.337 11.370 1.00 96.12 189 ILE A O 1
ATOM 1517 N N . ALA A 1 190 ? -11.271 -0.587 12.490 1.00 95.44 190 ALA A N 1
ATOM 1518 C CA . ALA A 1 190 ? -11.254 -1.862 11.776 1.00 95.44 190 ALA A CA 1
ATOM 1519 C C . ALA A 1 190 ? -11.482 -1.685 10.263 1.00 95.44 190 ALA A C 1
ATOM 1521 O O . ALA A 1 190 ? -10.831 -2.341 9.447 1.00 95.44 190 ALA A O 1
ATOM 1522 N N . GLN A 1 191 ? -12.356 -0.756 9.867 1.00 96.31 191 GLN A N 1
ATOM 1523 C CA . GLN A 1 191 ? -12.567 -0.417 8.461 1.00 96.31 191 GLN A CA 1
ATOM 1524 C C . GLN A 1 191 ? -11.318 0.219 7.831 1.00 96.31 191 GLN A C 1
ATOM 1526 O O . GLN A 1 191 ? -10.938 -0.149 6.717 1.00 96.31 191 GLN A O 1
ATOM 1531 N N . VAL A 1 192 ? -10.657 1.145 8.532 1.00 96.00 192 VAL A N 1
ATOM 1532 C CA . VAL A 1 192 ? -9.398 1.753 8.067 1.00 96.00 192 VAL A CA 1
ATOM 1533 C C . VAL A 1 192 ? -8.287 0.704 7.979 1.00 96.00 192 VAL A C 1
ATOM 1535 O O . VAL A 1 192 ? -7.554 0.674 6.992 1.00 96.00 192 VAL A O 1
ATOM 1538 N N . LEU A 1 193 ? -8.197 -0.208 8.948 1.00 96.69 193 LEU A N 1
ATOM 1539 C CA . LEU A 1 193 ? -7.269 -1.340 8.919 1.00 96.69 193 LEU A CA 1
ATOM 1540 C C . LEU A 1 193 ? -7.473 -2.226 7.693 1.00 96.69 193 LEU A C 1
ATOM 1542 O O . LEU A 1 193 ? -6.495 -2.622 7.062 1.00 96.69 193 LEU A O 1
ATOM 1546 N N . ALA A 1 194 ? -8.720 -2.521 7.324 1.00 95.81 194 ALA A N 1
ATOM 1547 C CA . ALA A 1 194 ? -9.011 -3.286 6.115 1.00 95.81 194 ALA A CA 1
ATOM 1548 C C . ALA A 1 194 ? -8.510 -2.560 4.852 1.00 95.81 194 ALA A C 1
ATOM 1550 O O . ALA A 1 194 ? -7.906 -3.181 3.978 1.00 95.81 194 ALA A O 1
ATOM 1551 N N . GLN A 1 195 ? -8.690 -1.237 4.781 1.00 95.31 195 GLN A N 1
ATOM 1552 C CA . GLN A 1 195 ? -8.196 -0.421 3.665 1.00 95.31 195 GLN A CA 1
ATOM 1553 C C . GLN A 1 195 ? -6.663 -0.364 3.612 1.00 95.31 195 GLN A C 1
ATOM 1555 O O . GLN A 1 195 ? -6.081 -0.461 2.529 1.00 95.31 195 GLN A O 1
ATOM 1560 N N . LEU A 1 196 ? -5.995 -0.232 4.761 1.00 93.94 196 LEU A N 1
ATOM 1561 C CA . LEU A 1 196 ? -4.533 -0.224 4.843 1.00 93.94 196 LEU A CA 1
ATOM 1562 C C . LEU A 1 196 ? -3.935 -1.588 4.488 1.00 93.94 196 LEU A C 1
ATOM 1564 O O . LEU A 1 196 ? -2.958 -1.638 3.745 1.00 93.94 196 LEU A O 1
ATOM 1568 N N . ASN A 1 197 ? -4.551 -2.683 4.941 1.00 95.69 197 ASN A N 1
ATOM 1569 C CA . ASN A 1 197 ? -4.147 -4.045 4.588 1.00 95.69 197 ASN A CA 1
ATOM 1570 C C . ASN A 1 197 ? -4.289 -4.343 3.089 1.00 95.69 197 ASN A C 1
ATOM 1572 O O . ASN A 1 197 ? -3.526 -5.134 2.541 1.00 95.69 197 ASN A O 1
ATOM 1576 N N . GLU A 1 198 ? -5.243 -3.717 2.406 1.00 96.25 198 GLU A N 1
ATOM 1577 C CA . GLU A 1 198 ? -5.341 -3.809 0.949 1.00 96.25 198 GLU A CA 1
ATOM 1578 C C . GLU A 1 198 ? -4.299 -2.911 0.262 1.00 96.25 198 GLU A C 1
ATOM 1580 O O . GLU A 1 198 ? -3.596 -3.337 -0.655 1.00 96.25 198 GLU A O 1
ATOM 1585 N N . SER A 1 199 ? -4.125 -1.685 0.760 1.00 91.81 199 SER A N 1
ATOM 1586 C CA . SER A 1 199 ? -3.156 -0.721 0.224 1.00 91.81 199 SER A CA 1
ATOM 1587 C C . SER A 1 199 ? -1.714 -1.230 0.311 1.00 91.81 199 SER A C 1
ATOM 1589 O O . SER A 1 199 ? -0.947 -1.069 -0.642 1.00 91.81 199 SER A O 1
ATOM 1591 N N . ILE A 1 200 ? -1.338 -1.878 1.420 1.00 93.50 200 ILE A N 1
ATOM 1592 C CA . ILE A 1 200 ? 0.006 -2.437 1.593 1.00 93.50 200 ILE A CA 1
ATOM 1593 C C . ILE A 1 200 ? 0.254 -3.590 0.616 1.00 93.50 200 ILE A C 1
ATOM 1595 O O . ILE A 1 200 ? 1.296 -3.589 -0.029 1.00 93.50 200 ILE A O 1
ATOM 1599 N N . LYS A 1 201 ? -0.724 -4.481 0.387 1.00 93.94 201 LYS A N 1
ATOM 1600 C CA . LYS A 1 201 ? -0.612 -5.564 -0.610 1.00 93.94 201 LYS A CA 1
ATOM 1601 C C . LYS A 1 201 ? -0.400 -5.023 -2.018 1.00 93.94 201 LYS A C 1
ATOM 1603 O O . LYS A 1 201 ? 0.444 -5.522 -2.754 1.00 93.94 201 LYS A O 1
ATOM 1608 N N . GLN A 1 202 ? -1.136 -3.979 -2.397 1.00 91.81 202 GLN A N 1
ATOM 1609 C CA . GLN A 1 202 ? -0.972 -3.338 -3.705 1.00 91.81 202 GLN A CA 1
ATOM 1610 C C . GLN A 1 202 ? 0.414 -2.701 -3.857 1.00 91.81 202 GLN A C 1
ATOM 1612 O O . GLN A 1 202 ? 1.023 -2.764 -4.928 1.00 91.81 202 GLN A O 1
ATOM 1617 N N . LYS A 1 203 ? 0.934 -2.099 -2.786 1.00 86.06 203 LYS A N 1
ATOM 1618 C CA . LYS A 1 203 ? 2.257 -1.464 -2.761 1.00 86.06 203 LYS A CA 1
ATOM 1619 C C . LYS A 1 203 ? 3.392 -2.481 -2.752 1.00 86.06 203 LYS A C 1
ATOM 1621 O O . LYS A 1 203 ? 4.363 -2.278 -3.475 1.00 86.06 203 LYS A O 1
ATOM 1626 N N . GLU A 1 204 ? 3.247 -3.580 -2.023 1.00 86.50 204 GLU A N 1
ATOM 1627 C CA . GLU A 1 204 ? 4.147 -4.734 -2.080 1.00 86.50 204 GLU A CA 1
ATOM 1628 C C . GLU A 1 204 ? 4.159 -5.337 -3.482 1.00 86.50 204 GLU A C 1
ATOM 1630 O O . GLU A 1 204 ? 5.224 -5.436 -4.079 1.00 86.50 204 GLU A O 1
ATOM 1635 N N . ALA A 1 205 ? 2.990 -5.599 -4.071 1.00 87.75 205 ALA A N 1
ATOM 1636 C CA . ALA A 1 205 ? 2.887 -6.092 -5.441 1.00 87.75 205 ALA A CA 1
ATOM 1637 C C . ALA A 1 205 ? 3.493 -5.116 -6.459 1.00 87.75 205 ALA A C 1
ATOM 1639 O O . ALA A 1 205 ? 4.113 -5.550 -7.422 1.00 87.75 205 ALA A O 1
ATOM 1640 N N . SER A 1 206 ? 3.361 -3.803 -6.251 1.00 82.69 206 SER A N 1
ATOM 1641 C CA . SER A 1 206 ? 3.990 -2.789 -7.107 1.00 82.69 206 SER A CA 1
ATOM 1642 C C . SER A 1 206 ? 5.508 -2.760 -6.940 1.00 82.69 206 SER A C 1
ATOM 1644 O O . SER A 1 206 ? 6.224 -2.627 -7.928 1.00 82.69 206 SER A O 1
ATOM 1646 N N . ALA A 1 207 ? 6.011 -2.892 -5.710 1.00 75.56 207 ALA A N 1
ATOM 1647 C CA . ALA A 1 207 ? 7.440 -2.976 -5.429 1.00 75.56 207 ALA A CA 1
ATOM 1648 C C . ALA A 1 207 ? 8.040 -4.256 -6.018 1.00 75.56 207 ALA A C 1
ATOM 1650 O O . ALA A 1 207 ? 9.085 -4.193 -6.663 1.00 75.56 207 ALA A O 1
ATOM 1651 N N . ASP A 1 208 ? 7.347 -5.381 -5.868 1.00 76.12 208 ASP A N 1
ATOM 1652 C CA . ASP A 1 208 ? 7.735 -6.667 -6.425 1.00 76.12 208 ASP A CA 1
ATOM 1653 C C . ASP A 1 208 ? 7.634 -6.648 -7.946 1.00 76.12 208 ASP A C 1
ATOM 1655 O O . ASP A 1 208 ? 8.583 -7.050 -8.594 1.00 76.12 208 ASP A O 1
ATOM 1659 N N . ALA A 1 209 ? 6.565 -6.120 -8.546 1.00 78.19 209 ALA A N 1
ATOM 1660 C CA . ALA A 1 209 ? 6.428 -5.979 -9.998 1.00 78.19 209 ALA A CA 1
ATOM 1661 C C . ALA A 1 209 ? 7.452 -5.005 -10.587 1.00 78.19 209 ALA A C 1
ATOM 1663 O O . ALA A 1 209 ? 7.945 -5.229 -11.687 1.00 78.19 209 ALA A O 1
ATOM 1664 N N . TRP A 1 210 ? 7.815 -3.951 -9.856 1.00 72.62 210 TRP A N 1
ATOM 1665 C CA . TRP A 1 210 ? 8.940 -3.097 -10.218 1.00 72.62 210 TRP A CA 1
ATOM 1666 C C . TRP A 1 210 ? 10.250 -3.891 -10.147 1.00 72.62 210 TRP A C 1
ATOM 1668 O O . TRP A 1 210 ? 11.100 -3.728 -11.013 1.00 72.62 210 TRP A O 1
ATOM 1678 N N . GLN A 1 211 ? 10.383 -4.803 -9.178 1.00 58.78 211 GLN A N 1
ATOM 1679 C CA . GLN A 1 211 ? 11.521 -5.709 -9.017 1.00 58.78 211 GLN A CA 1
ATOM 1680 C C . GLN A 1 211 ? 11.527 -6.886 -10.015 1.00 58.78 211 GLN A C 1
ATOM 1682 O O . GLN A 1 211 ? 12.600 -7.383 -10.327 1.00 58.78 211 GLN A O 1
ATOM 1687 N N . GLN A 1 212 ? 10.376 -7.340 -10.524 1.00 58.72 212 GLN A N 1
ATOM 1688 C CA . GLN A 1 212 ? 10.203 -8.567 -11.318 1.00 58.72 212 GLN A CA 1
ATOM 1689 C C . GLN A 1 212 ? 11.015 -8.554 -12.616 1.00 58.72 212 GLN A C 1
ATOM 1691 O O . GLN A 1 212 ? 11.759 -9.509 -12.847 1.00 58.72 212 GLN A O 1
ATOM 1696 N N . PRO A 1 213 ? 10.983 -7.475 -13.422 1.00 54.75 2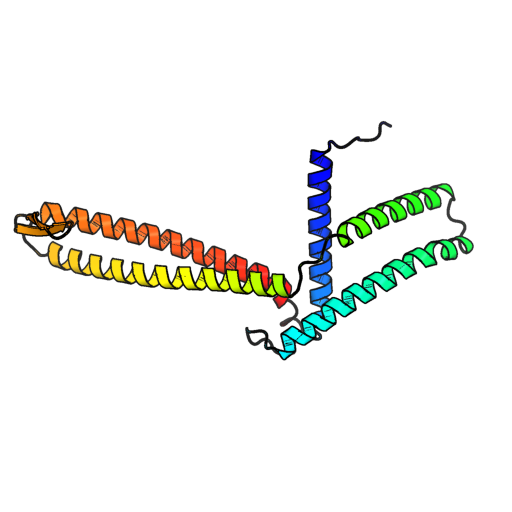13 PRO A N 1
ATOM 1697 C CA . PRO A 1 213 ? 11.897 -7.321 -14.543 1.00 54.75 213 PRO A CA 1
ATOM 1698 C C . PRO A 1 213 ? 13.362 -7.503 -14.097 1.00 54.75 213 PRO A C 1
ATOM 1700 O O . PRO A 1 213 ? 14.144 -8.181 -14.754 1.00 54.75 213 PRO A O 1
ATOM 1703 N N . PHE A 1 214 ? 13.732 -6.984 -12.924 1.00 53.62 214 PHE A N 1
ATOM 1704 C CA . PHE A 1 214 ? 15.075 -7.107 -12.348 1.00 53.62 214 PHE A CA 1
ATOM 1705 C C . PHE A 1 214 ? 15.355 -8.459 -11.642 1.00 53.62 214 PHE A C 1
ATOM 1707 O O . PHE A 1 214 ? 16.497 -8.709 -11.268 1.00 53.62 214 PHE A O 1
ATOM 1714 N N . LEU A 1 215 ? 14.357 -9.331 -11.439 1.00 37.09 215 LEU A N 1
ATOM 1715 C CA . LEU A 1 215 ? 14.468 -10.614 -10.720 1.00 37.09 215 LEU A CA 1
ATOM 1716 C C . LEU A 1 215 ? 14.384 -11.848 -11.626 1.00 37.09 215 LEU A C 1
ATOM 1718 O O . LEU A 1 215 ? 14.994 -12.863 -11.300 1.00 37.09 215 LEU A O 1
ATOM 1722 N N . HIS A 1 216 ? 13.666 -11.782 -12.753 1.00 36.16 216 HIS A N 1
ATOM 1723 C CA . HIS A 1 216 ? 13.381 -12.941 -13.619 1.00 36.16 216 HIS A CA 1
ATOM 1724 C C . HIS A 1 216 ? 14.638 -13.588 -14.247 1.00 36.16 216 HIS A C 1
ATOM 1726 O O . HIS A 1 216 ? 14.591 -14.705 -14.760 1.00 36.16 216 HIS A O 1
ATOM 1732 N N . PHE A 1 217 ? 15.789 -12.914 -14.164 1.00 33.50 217 PHE A N 1
ATOM 1733 C CA . PHE A 1 217 ? 17.087 -13.432 -14.605 1.00 33.50 217 PHE A CA 1
ATOM 1734 C C . PHE A 1 217 ? 17.879 -14.192 -13.528 1.00 33.50 217 PHE A C 1
ATOM 1736 O O . PHE A 1 217 ? 18.863 -14.841 -13.860 1.00 33.50 217 PHE A O 1
ATOM 1743 N N . ALA A 1 218 ? 17.470 -14.144 -12.254 1.00 29.66 218 ALA A N 1
ATOM 1744 C CA . ALA A 1 218 ? 18.194 -14.787 -11.151 1.00 29.66 218 ALA A CA 1
ATOM 1745 C C . ALA A 1 218 ? 17.791 -16.256 -10.903 1.00 29.66 218 ALA A C 1
ATOM 1747 O O . ALA A 1 218 ? 18.481 -16.949 -10.162 1.00 29.66 218 ALA A O 1
ATOM 1748 N N . THR A 1 219 ? 16.681 -16.724 -11.484 1.00 29.98 219 THR A N 1
ATOM 1749 C CA . THR A 1 219 ? 16.118 -18.070 -11.240 1.00 29.98 219 THR A CA 1
ATOM 1750 C C . THR A 1 219 ? 16.033 -18.944 -12.493 1.00 29.98 219 THR A C 1
ATOM 1752 O O . THR A 1 219 ? 15.500 -20.043 -12.420 1.00 29.98 219 THR A O 1
ATOM 1755 N N . SER A 1 220 ? 16.531 -18.471 -13.638 1.00 28.17 220 SER A N 1
ATOM 1756 C CA . SER A 1 220 ? 16.478 -19.198 -14.920 1.00 28.17 220 SER A CA 1
ATOM 1757 C C . SER A 1 220 ? 17.804 -19.897 -15.273 1.00 28.17 220 SER A C 1
ATOM 1759 O O . SER A 1 220 ? 18.020 -20.246 -16.429 1.00 28.17 220 SER A O 1
ATOM 1761 N N . SER A 1 221 ? 18.707 -20.060 -14.298 1.00 31.06 221 SER A N 1
ATOM 1762 C CA . SER A 1 221 ? 20.038 -20.671 -14.447 1.00 31.06 221 SER A CA 1
ATOM 1763 C C . SER A 1 221 ? 20.232 -21.941 -13.602 1.00 31.06 221 SER A C 1
ATOM 1765 O O . SER A 1 221 ? 21.323 -22.183 -13.083 1.00 31.06 221 SER A O 1
ATOM 1767 N N . GLU A 1 222 ? 19.185 -22.766 -13.505 1.00 32.34 222 GLU A N 1
ATOM 1768 C CA . GLU A 1 222 ? 19.323 -24.218 -13.288 1.00 32.34 222 GLU A CA 1
ATOM 1769 C C . GLU A 1 222 ? 19.110 -24.977 -14.602 1.00 32.34 222 GLU A C 1
ATOM 1771 O O . GLU A 1 222 ? 18.166 -24.622 -15.347 1.00 32.34 222 GLU A O 1
#

Foldseek 3Di:
DDDPDDDPVRVVVVLVVVLVVLLVVLLLVLLVFQLLVQPPDPDPDQDPSSLVSSQVSSVVVLVVCVVVLVVVVVCLVVVVPDDPDDPVVSVVVVVVVVVVSVSSVVSVVPDRCHSVNLVVVLVVLVVVLVVLVVVLVVLVVVLVVLVVVLVVLVPDDQQDWDWDDDPNDTDIDGSVVVNVVSVVVSVVSVVVSVVSVVVSVVSVVVSVVSCVSVCVSNPPPD

Secondary structure (DSSP, 8-state):
-------HHHHHHHHHHHHHHHHHHHHHHHIIIIIHHH--S--SS--HHHHHHHHHHHHHHHHHHHHHHHHHHHHTTTGGGSS---HHHHHHHHHHHHHHHHHHHHHHSSPPPPHHHHHHHHHHHHHHHHHHHHHHHHHHHHHHHHHHHHHHHHTS-TTSEEEEEETTEEEEEEHHHHHHHHHHHHHHHHHHHHHHHHHHHHHHHHHHHHHHHHHTTSSS--